Protein 7NM8 (pdb70)

B-factor: mean 42.5, std 10.53, range [26.79, 92.82]

Structure (mmCIF, N/CA/C/O backbone):
data_7NM8
#
_entry.id   7NM8
#
_cell.length_a   92.223
_cell.length_b   92.223
_cell.length_c   113.751
_cell.angle_alpha   90.000
_cell.angle_beta   90.000
_cell.angle_gamma   120.000
#
_symmetry.space_group_name_H-M   'P 62 2 2'
#
loop_
_entity.id
_entity.type
_entity.pdbx_description
1 polymer 'Antimycin pathway standalone ketoreductase, AntM'
2 non-polymer 'NADPH DIHYDRO-NICOTINAMIDE-ADENINE-DINUCLEOTIDE PHOSPHATE'
3 non-polymer GLYCEROL
4 water water
#
loop_
_atom_site.group_PDB
_atom_site.id
_atom_site.type_symbol
_atom_site.label_atom_id
_atom_site.label_alt_id
_atom_site.label_comp_id
_atom_site.label_asym_id
_atom_site.label_entity_id
_atom_site.label_seq_id
_atom_site.pdbx_PDB_ins_code
_atom_site.Cartn_x
_atom_site.Cartn_y
_atom_site.Cartn_z
_atom_site.occupancy
_atom_site.B_iso_or_equiv
_atom_site.auth_seq_id
_atom_site.auth_comp_id
_atom_site.auth_asym_id
_atom_site.auth_atom_id
_atom_site.pdbx_PDB_model_num
ATOM 1 N N . THR A 1 32 ? -11.701 3.524 0.683 1.000 92.820 32 THR AAA N 1
ATOM 2 C CA . THR A 1 32 ? -12.530 3.079 -0.473 1.000 87.220 32 THR AAA CA 1
ATOM 3 C C . THR A 1 32 ? -12.118 3.867 -1.720 1.000 84.270 32 THR AAA C 1
ATOM 4 O 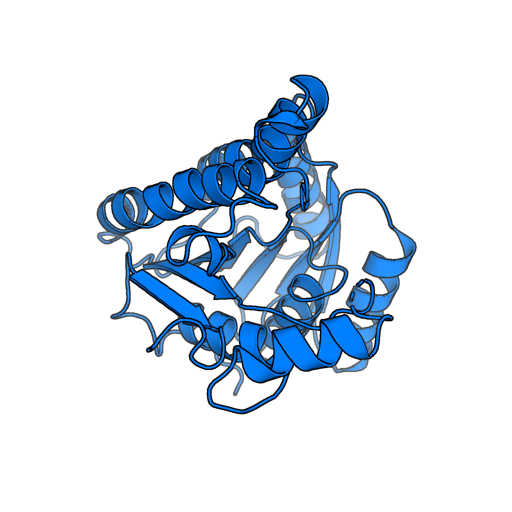O . THR A 1 32 ? -11.626 3.235 -2.666 1.000 87.410 32 THR AAA O 1
ATOM 9 N N . GLN A 1 33 ? -12.304 5.194 -1.679 1.000 83.060 33 GLN AAA N 1
ATOM 10 C CA . GLN A 1 33 ? -12.156 6.183 -2.796 1.000 69.960 33 GLN AAA CA 1
ATOM 11 C C . GLN A 1 33 ? -13.222 5.941 -3.879 1.000 59.740 33 GLN AAA C 1
ATOM 12 O O . GLN A 1 33 ? -12.954 6.196 -5.073 1.000 54.540 33 GLN AAA O 1
ATOM 26 N N . ARG A 1 34 ? -14.440 5.550 -3.494 1.000 54.000 34 ARG AAA N 1
ATOM 27 C CA . ARG A 1 34 ? -15.484 5.263 -4.505 1.000 54.200 34 ARG AAA CA 1
ATOM 28 C C . ARG A 1 34 ? -16.114 6.571 -4.971 1.000 47.840 34 ARG AAA C 1
ATOM 29 O O . ARG A 1 34 ? -16.847 6.482 -5.961 1.000 51.990 34 ARG AAA O 1
ATOM 50 N N . HIS A 1 35 ? -15.759 7.738 -4.396 1.000 41.960 35 HIS AAA N 1
ATOM 51 C CA . HIS A 1 35 ? -16.205 9.063 -4.918 1.000 42.210 35 HIS AAA CA 1
ATOM 52 C C . HIS A 1 35 ? -15.018 9.880 -5.461 1.000 43.820 35 HIS AAA C 1
ATOM 53 O O . HIS A 1 35 ? -15.173 11.122 -5.596 1.000 39.880 35 HIS AAA O 1
ATOM 68 N N . GLN A 1 36 ? -13.917 9.201 -5.803 1.000 44.940 36 GLN AAA N 1
ATOM 69 C CA . GLN A 1 36 ? -12.650 9.805 -6.315 1.000 50.690 36 GLN AAA CA 1
ATOM 70 C C . GLN A 1 36 ? -12.984 10.657 -7.530 1.000 53.720 36 GLN AAA C 1
ATOM 71 O O . GLN A 1 36 ? -13.520 10.106 -8.496 1.000 54.420 36 GLN AAA O 1
ATOM 77 N N . GLY A 1 37 ? -12.741 11.955 -7.427 1.000 49.970 37 GLY AAA N 1
ATOM 78 C CA . GLY A 1 37 ? -12.768 12.889 -8.561 1.000 50.620 37 GLY AAA CA 1
ATOM 79 C C . GLY A 1 37 ? -14.162 13.408 -8.808 1.000 50.270 37 GLY AAA C 1
ATOM 80 O O . GLY A 1 37 ? -14.372 13.990 -9.861 1.000 54.050 37 GLY AAA O 1
ATOM 84 N N . ARG A 1 38 ? -15.089 13.206 -7.868 1.000 44.410 38 ARG AAA N 1
ATOM 85 C CA . ARG A 1 38 ? -16.500 13.614 -8.052 1.000 45.770 38 ARG AAA CA 1
ATOM 86 C C . ARG A 1 38 ? -16.737 14.880 -7.242 1.000 39.660 38 ARG AAA C 1
ATOM 87 O O . ARG A 1 38 ? -16.080 15.081 -6.190 1.000 46.960 38 ARG AAA O 1
ATOM 108 N N . THR A 1 39 ? -17.643 15.725 -7.713 1.000 37.590 39 THR AAA N 1
ATOM 109 C CA . THR A 1 39 ? -18.067 16.940 -6.990 1.000 41.240 39 THR AAA CA 1
ATOM 110 C C . THR A 1 39 ? -19.444 16.662 -6.372 1.000 39.760 39 THR AAA C 1
ATOM 111 O O . THR A 1 39 ? -20.369 16.275 -7.119 1.000 38.490 39 THR AAA O 1
ATOM 122 N N . ALA A 1 40 ? -19.570 16.880 -5.065 1.000 40.240 40 ALA AAA N 1
ATOM 123 C CA . ALA A 1 40 ? -20.847 16.731 -4.329 1.000 41.420 40 ALA AAA CA 1
ATOM 124 C C . ALA A 1 40 ? -21.280 18.091 -3.791 1.000 38.990 40 ALA AAA C 1
ATOM 125 O O . ALA A 1 40 ? -20.407 18.887 -3.365 1.000 43.000 40 ALA AAA O 1
ATOM 132 N N . LEU A 1 41 ? -22.578 18.340 -3.781 1.000 35.660 41 LEU AAA N 1
ATOM 133 C CA . LEU A 1 41 ? -23.217 19.383 -2.968 1.000 35.150 41 LEU AAA CA 1
ATOM 134 C C . LEU A 1 41 ? -24.063 18.694 -1.894 1.000 40.650 41 LEU AAA C 1
ATOM 135 O O . LEU A 1 41 ? -24.952 17.916 -2.277 1.000 35.440 41 LEU AAA O 1
ATOM 151 N N . VAL A 1 42 ? -23.838 19.042 -0.623 1.000 36.120 42 VAL AAA N 1
ATOM 152 C CA . VAL A 1 42 ? -24.699 18.606 0.525 1.000 38.030 42 VAL AAA CA 1
ATOM 153 C C . VAL A 1 42 ? -25.389 19.824 1.134 1.000 34.630 42 VAL AAA C 1
ATOM 154 O O . VAL A 1 42 ? -24.682 20.660 1.721 1.000 41.170 42 VAL AAA O 1
ATOM 167 N N . T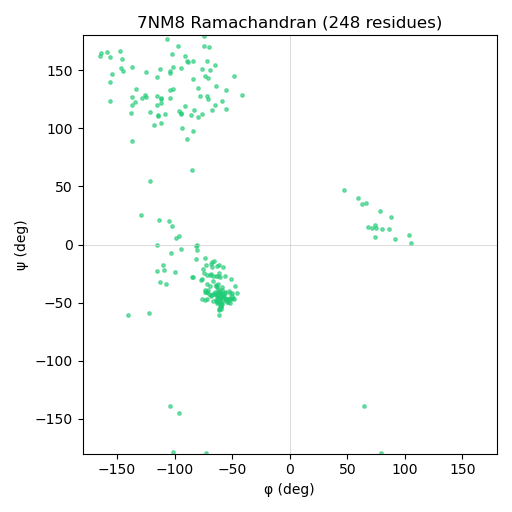HR A 1 43 ? -26.703 19.955 0.978 1.000 34.520 43 THR AAA N 1
ATOM 168 C CA . THR A 1 43 ? -27.455 21.074 1.601 1.000 34.320 43 THR AAA CA 1
ATOM 169 C C . THR A 1 43 ? -27.488 20.792 3.109 1.000 41.210 43 THR AAA C 1
ATOM 170 O O . THR A 1 43 ? -27.543 19.596 3.495 1.000 37.980 43 THR AAA O 1
ATOM 181 N N . GLY A 1 44 ? -27.387 21.830 3.936 1.000 40.660 44 GLY AAA N 1
ATOM 182 C CA . GLY A 1 44 ? -27.207 21.695 5.391 1.000 37.580 44 GLY AAA CA 1
ATOM 183 C C . GLY A 1 44 ? -26.119 20.698 5.710 1.000 37.010 44 GLY AAA C 1
ATOM 184 O O . GLY A 1 44 ? -26.360 19.798 6.531 1.000 38.930 44 GLY AAA O 1
ATOM 188 N N . GLY A 1 45 ? -24.976 20.797 5.050 1.000 37.360 45 GLY AAA N 1
ATOM 189 C CA . GLY A 1 45 ? -23.832 19.911 5.249 1.000 36.130 45 GLY AAA CA 1
ATOM 190 C C . GLY A 1 45 ? -22.976 20.270 6.470 1.000 37.990 45 GLY AAA C 1
ATOM 191 O O . GLY A 1 45 ? -21.991 19.554 6.722 1.000 41.960 45 GLY AAA O 1
ATOM 195 N N . SER A 1 46 ? -23.315 21.319 7.217 1.000 40.790 46 SER AAA N 1
ATOM 196 C CA . SER A 1 46 ? -22.427 21.899 8.267 1.000 44.370 46 SER AAA CA 1
ATOM 197 C C . SER A 1 46 ? -22.535 21.156 9.607 1.000 48.370 46 SER AAA C 1
ATOM 198 O O . SER A 1 46 ? -21.582 21.256 10.420 1.000 47.570 46 SER AAA O 1
ATOM 206 N N . ARG A 1 47 ? -23.685 20.549 9.901 1.000 40.400 47 ARG AAA N 1
ATOM 207 C CA . ARG A 1 47 ? -23.883 19.850 11.202 1.000 43.250 47 ARG AAA CA 1
ATOM 208 C C . ARG A 1 47 ? -24.809 18.656 11.016 1.000 47.900 47 ARG AAA C 1
ATOM 209 O O . ARG A 1 47 ? -25.441 18.542 9.952 1.000 42.390 47 ARG AAA O 1
ATOM 230 N N . GLY A 1 48 ? -24.841 17.805 12.037 1.000 45.590 48 GLY AAA N 1
ATOM 231 C CA . GLY A 1 48 ? -25.814 16.724 12.129 1.000 45.790 48 GLY AAA CA 1
ATOM 232 C C . GLY A 1 48 ? -25.590 15.737 11.012 1.000 38.300 48 GLY AAA C 1
ATOM 233 O O . GLY A 1 48 ? -24.417 15.380 10.713 1.000 38.770 48 GLY AAA O 1
ATOM 237 N N . ILE A 1 49 ? -26.676 15.269 10.421 1.000 38.580 49 ILE AAA N 1
ATOM 238 C CA . ILE A 1 49 ? -26.569 14.224 9.352 1.000 37.520 49 ILE AAA CA 1
ATOM 239 C C . ILE A 1 49 ? -25.762 14.792 8.163 1.000 33.680 49 ILE AAA C 1
ATOM 240 O O . ILE A 1 49 ? -24.922 14.056 7.623 1.000 33.950 49 ILE AAA O 1
ATOM 256 N N . GLY A 1 50 ? -26.004 16.062 7.803 1.000 37.390 50 GLY AAA N 1
ATOM 257 C CA . GLY A 1 50 ? -25.327 16.746 6.677 1.000 37.390 50 GLY AAA CA 1
ATOM 258 C C . GLY A 1 50 ? -23.822 16.734 6.865 1.000 35.610 50 GLY AAA C 1
ATOM 259 O O . GLY A 1 50 ? -23.069 16.338 5.937 1.000 37.780 50 GLY AAA O 1
ATOM 263 N N . ARG A 1 51 ? -23.372 17.035 8.084 1.000 38.910 51 ARG AAA N 1
ATOM 264 C CA . ARG A 1 51 ? -21.923 17.004 8.393 1.000 37.930 51 ARG AAA CA 1
ATOM 265 C C . ARG A 1 51 ? -21.374 15.585 8.210 1.000 37.360 51 ARG AAA C 1
ATOM 266 O O . ARG A 1 51 ? -20.277 15.436 7.627 1.000 39.820 51 ARG AAA O 1
ATOM 287 N N . ALA A 1 52 ? -22.059 14.546 8.710 1.000 40.100 52 ALA AAA N 1
ATOM 288 C CA . ALA A 1 52 ? -21.594 13.143 8.574 1.000 38.440 52 ALA AAA CA 1
ATOM 289 C C . ALA A 1 52 ? -21.510 12.793 7.076 1.000 34.260 52 ALA AAA C 1
ATOM 290 O O . ALA A 1 52 ? -20.554 12.082 6.639 1.000 36.010 52 ALA AAA O 1
ATOM 297 N N . ILE A 1 53 ? -22.532 13.179 6.302 1.000 37.270 53 ILE AAA N 1
ATOM 298 C CA . ILE A 1 53 ? -22.558 12.912 4.829 1.000 37.980 53 ILE AAA CA 1
ATOM 299 C C . ILE A 1 53 ? -21.341 13.620 4.206 1.000 37.030 53 ILE AAA C 1
ATOM 300 O O . ILE A 1 53 ? -20.547 12.950 3.490 1.000 37.190 53 ILE AAA O 1
ATOM 316 N N . SER A 1 54 ? -21.206 14.919 4.487 1.000 40.780 54 SER AAA N 1
ATOM 317 C CA . SER A 1 54 ? -20.119 15.762 3.920 1.000 40.750 54 SER AAA CA 1
ATOM 318 C C . SER A 1 54 ? -18.797 15.055 4.183 1.000 38.790 54 SER AAA C 1
ATOM 319 O O . SER A 1 54 ? -18.046 14.825 3.233 1.000 42.280 54 SER AAA O 1
ATOM 327 N N . ARG A 1 55 ? -18.561 14.639 5.435 1.000 44.080 55 ARG AAA N 1
ATOM 328 C CA . ARG A 1 55 ? -17.251 14.066 5.867 1.000 44.720 55 ARG AAA CA 1
ATOM 329 C C . ARG A 1 55 ? -17.014 12.705 5.216 1.000 44.160 55 ARG AAA C 1
ATOM 330 O O . ARG A 1 55 ? -15.897 12.429 4.781 1.000 42.080 55 ARG AAA O 1
ATOM 351 N N . ARG A 1 56 ? -18.026 11.848 5.171 1.000 40.300 56 ARG AAA N 1
ATOM 352 C CA . ARG A 1 56 ? -17.936 10.536 4.500 1.000 42.190 56 ARG AAA CA 1
ATOM 353 C C . ARG A 1 56 ? -17.635 10.743 2.998 1.000 37.450 56 ARG AAA C 1
ATOM 354 O O . ARG A 1 56 ? -16.731 10.067 2.467 1.000 38.940 56 ARG AAA O 1
ATOM 375 N N . LEU A 1 57 ? -18.388 11.589 2.294 1.000 40.810 57 LEU AAA N 1
ATOM 376 C CA . LEU A 1 57 ? -18.153 11.757 0.827 1.000 39.020 57 LEU AAA CA 1
ATOM 377 C C . LEU A 1 57 ? -16.708 12.244 0.573 1.000 41.710 57 LEU AAA C 1
ATOM 378 O O . LEU A 1 57 ? -16.051 11.685 -0.322 1.000 40.900 57 LEU AAA O 1
ATOM 394 N N . ALA A 1 58 ? -16.219 13.204 1.369 1.000 41.070 58 ALA AAA N 1
ATOM 395 C CA . ALA A 1 58 ? -14.860 13.797 1.259 1.000 43.160 58 ALA AAA CA 1
ATOM 396 C C . ALA A 1 58 ? -13.784 12.752 1.553 1.000 47.840 58 ALA AAA C 1
ATOM 397 O O . ALA A 1 58 ? -12.777 12.692 0.806 1.000 48.590 58 ALA AAA O 1
ATOM 404 N N . ALA A 1 59 ? -14.009 11.908 2.566 1.000 46.260 59 ALA AAA N 1
ATOM 405 C CA . ALA A 1 59 ? -13.075 10.838 2.986 1.000 43.940 59 ALA AAA CA 1
ATOM 406 C C . ALA A 1 59 ? -12.930 9.825 1.847 1.000 49.130 59 ALA AAA C 1
ATOM 407 O O . ALA A 1 59 ? -11.873 9.165 1.733 1.000 44.970 59 ALA AAA O 1
ATOM 414 N N . GLU A 1 60 ? -13.961 9.722 1.009 1.000 46.950 60 GLU AAA N 1
ATOM 415 C CA . GLU A 1 60 ? -14.011 8.801 -0.145 1.000 47.760 60 GLU AAA CA 1
ATOM 416 C C . GLU A 1 60 ? -13.587 9.522 -1.434 1.000 48.660 60 GLU AAA C 1
ATOM 417 O O . GLU A 1 60 ? -13.723 8.909 -2.506 1.000 44.750 60 GLU AAA O 1
ATOM 429 N N . GLY A 1 61 ? -13.100 10.763 -1.347 1.000 49.070 61 GLY AAA N 1
ATOM 430 C CA . GLY A 1 61 ? -12.384 11.409 -2.462 1.000 47.790 61 GLY AAA CA 1
ATOM 431 C C . GLY A 1 61 ? -13.223 12.451 -3.156 1.000 48.220 61 GLY AAA C 1
ATOM 432 O O . GLY A 1 61 ? -12.710 13.054 -4.101 1.000 48.500 61 GLY AAA O 1
ATOM 436 N N . ALA A 1 62 ? -14.453 12.694 -2.698 1.000 44.610 62 ALA AAA N 1
ATOM 437 C CA . ALA A 1 62 ? -15.322 13.732 -3.290 1.000 43.610 62 ALA AAA CA 1
ATOM 438 C C . ALA A 1 62 ? -14.815 15.116 -2.885 1.000 45.400 62 ALA AAA C 1
ATOM 439 O O . ALA A 1 62 ? -14.345 15.258 -1.742 1.000 44.220 62 ALA AAA O 1
ATOM 446 N N . LEU A 1 63 ? -14.949 16.083 -3.796 1.000 43.840 63 LEU AAA N 1
ATOM 447 C CA . LEU A 1 63 ? -14.873 17.533 -3.514 1.000 45.540 63 LEU AAA CA 1
ATOM 448 C C . LEU A 1 63 ? -16.250 17.955 -3.029 1.000 39.640 63 LEU AAA C 1
ATOM 449 O O . LEU A 1 63 ? -17.193 17.830 -3.819 1.000 40.770 63 LEU AAA O 1
ATOM 465 N N . VAL A 1 64 ? -16.390 18.405 -1.782 1.000 41.630 64 VAL AAA N 1
ATOM 466 C CA . VAL A 1 64 ? -17.729 18.601 -1.167 1.000 38.460 64 VAL AAA CA 1
ATOM 467 C C . VAL A 1 64 ? -18.008 20.075 -0.950 1.000 40.010 64 VAL AAA C 1
ATOM 468 O O . VAL A 1 64 ? -17.267 20.725 -0.177 1.000 42.730 64 VAL AAA O 1
ATOM 481 N N . ALA A 1 65 ? -19.091 20.547 -1.546 1.000 39.590 65 ALA AAA N 1
ATOM 482 C CA . ALA A 1 65 ? -19.735 21.835 -1.236 1.000 41.590 65 ALA AAA CA 1
ATOM 483 C C . ALA A 1 65 ? -20.595 21.654 0.022 1.000 45.260 65 ALA AAA C 1
ATOM 484 O O . ALA A 1 65 ? -21.673 20.994 -0.063 1.000 37.430 65 ALA AAA O 1
ATOM 491 N N . VAL A 1 66 ? -20.153 22.265 1.125 1.000 40.480 66 VAL AAA N 1
ATOM 492 C CA . VAL A 1 66 ? -20.820 22.216 2.450 1.000 39.230 66 VAL AAA CA 1
ATOM 493 C C . VAL A 1 66 ? -21.719 23.423 2.524 1.000 41.860 66 VAL AAA C 1
ATOM 494 O O . VAL A 1 66 ? -21.227 24.498 2.853 1.000 43.880 66 VAL AAA O 1
ATOM 507 N N . HIS A 1 67 ? -23.005 23.231 2.281 1.000 38.250 67 HIS AAA N 1
ATOM 508 C CA . HIS A 1 67 ? -23.968 24.338 2.206 1.000 40.510 67 HIS AAA CA 1
ATOM 509 C C . HIS A 1 67 ? -24.614 24.507 3.584 1.000 45.510 67 HIS AAA C 1
ATOM 510 O O . HIS A 1 67 ? -24.748 23.494 4.342 1.000 42.610 67 HIS AAA O 1
ATOM 525 N N . TYR A 1 68 ? -25.041 25.724 3.880 1.000 40.390 68 TYR AAA N 1
ATOM 526 C CA . TYR A 1 68 ? -25.654 26.099 5.176 1.000 45.150 68 TYR AAA CA 1
ATOM 527 C C . TYR A 1 68 ? -26.358 27.455 4.995 1.000 43.420 68 TYR AAA C 1
ATOM 528 O O . TYR A 1 68 ? -26.085 28.158 4.004 1.000 44.740 68 TYR AAA O 1
ATOM 546 N N . GLY A 1 69 ? -27.271 27.813 5.902 1.000 39.220 69 GLY AAA N 1
ATOM 547 C CA . GLY A 1 69 ? -28.066 29.048 5.795 1.000 44.250 69 GLY AAA CA 1
ATOM 548 C C . GLY A 1 69 ? -27.701 30.139 6.810 1.000 47.090 69 GLY AAA C 1
ATOM 549 O O . GLY A 1 69 ? -28.095 31.312 6.547 1.000 47.470 69 GLY AAA O 1
ATOM 553 N N . HIS A 1 70 ? -27.079 29.795 7.944 1.000 45.430 70 HIS AAA N 1
ATOM 554 C CA . HIS A 1 70 ? -27.041 30.665 9.159 1.000 48.080 70 HIS AAA CA 1
ATOM 555 C C . HIS A 1 70 ? -25.678 30.616 9.844 1.000 54.710 70 HIS AAA C 1
ATOM 556 O O . HIS A 1 70 ? -25.045 31.673 9.936 1.000 65.860 70 HIS AAA O 1
ATOM 571 N N . ASP A 1 71 ? -25.225 29.453 10.306 1.000 53.840 71 ASP AAA N 1
ATOM 572 C CA . ASP A 1 71 ? -24.047 29.350 11.205 1.000 51.600 71 ASP AAA CA 1
ATOM 573 C C . ASP A 1 71 ? -22.748 29.216 10.406 1.000 50.300 71 ASP AAA C 1
ATOM 574 O O . ASP A 1 71 ? -22.270 28.073 10.213 1.000 45.230 71 ASP AAA O 1
ATOM 583 N N . HIS A 1 72 ? -22.118 30.358 10.088 1.000 50.950 72 HIS AAA N 1
ATOM 584 C CA . HIS A 1 72 ? -20.827 30.444 9.349 1.000 51.640 72 HIS AAA CA 1
ATOM 585 C C . HIS A 1 72 ? -19.750 29.645 10.080 1.000 47.940 72 HIS AAA C 1
ATOM 586 O O . HIS A 1 72 ? -18.957 28.940 9.420 1.000 53.270 72 HIS AAA O 1
ATOM 601 N N . ALA A 1 73 ? -19.706 29.745 11.409 1.000 52.360 73 ALA AAA N 1
ATOM 602 C CA . ALA A 1 73 ? -18.680 29.091 12.256 1.000 53.560 73 ALA AAA CA 1
ATOM 603 C C . ALA A 1 73 ? -18.732 27.566 12.064 1.000 50.410 73 ALA AAA C 1
ATOM 604 O O . ALA A 1 73 ? -17.688 26.964 11.793 1.000 49.190 73 ALA AAA O 1
ATOM 611 N N . ALA A 1 74 ? -19.910 26.966 12.247 1.000 53.370 74 ALA AAA N 1
ATOM 612 C CA . ALA A 1 74 ? -20.155 25.504 12.093 1.000 52.270 74 ALA AAA CA 1
ATOM 613 C C . ALA A 1 74 ? -19.641 25.032 10.728 1.000 48.640 74 ALA AAA C 1
ATOM 614 O O . ALA A 1 74 ? -18.935 23.993 10.650 1.000 49.220 74 ALA AAA O 1
ATOM 621 N N . ALA A 1 75 ? -19.977 25.788 9.681 1.000 51.580 75 ALA AAA N 1
ATOM 622 C CA . ALA A 1 75 ? -19.606 25.463 8.281 1.000 50.700 75 ALA AAA CA 1
ATOM 623 C C . ALA A 1 75 ? -18.078 25.461 8.160 1.000 49.240 75 ALA AAA C 1
ATOM 624 O O . ALA A 1 75 ? -17.527 24.473 7.630 1.000 49.320 75 ALA AAA O 1
ATOM 631 N N . GLU A 1 76 ? -17.401 26.459 8.756 1.000 50.480 76 GLU AAA N 1
ATOM 632 C CA . GLU A 1 76 ? -15.913 26.559 8.769 1.000 48.620 76 GLU AAA CA 1
ATOM 633 C C . GLU A 1 76 ? -15.317 25.355 9.508 1.000 48.920 76 GLU AAA C 1
ATOM 634 O O . GLU A 1 76 ? -14.361 24.743 8.948 1.000 46.960 76 GLU AAA O 1
ATOM 640 N N . ARG A 1 77 ? -15.817 24.998 10.707 1.000 52.170 77 ARG AAA N 1
ATOM 641 C CA . ARG A 1 77 ? -15.292 23.815 11.471 1.000 53.120 77 ARG AAA CA 1
ATOM 642 C C . ARG A 1 77 ? -15.421 22.540 10.622 1.000 48.130 77 ARG AAA C 1
ATOM 643 O O . ARG A 1 77 ? -14.458 21.715 10.557 1.000 50.190 77 ARG AAA O 1
ATOM 664 N N . THR A 1 78 ? -16.570 22.365 9.974 1.000 48.750 78 THR AAA N 1
ATOM 665 C CA . THR A 1 78 ? -16.837 21.143 9.169 1.000 50.340 78 THR AAA CA 1
ATOM 666 C C . THR A 1 78 ? -15.824 21.093 8.021 1.000 42.540 78 THR AAA C 1
ATOM 667 O O . THR A 1 78 ? -15.170 20.038 7.816 1.000 44.160 78 THR AAA O 1
ATOM 678 N N . VAL A 1 79 ? -15.644 22.192 7.296 1.000 49.310 79 VAL AAA N 1
ATOM 679 C CA . VAL A 1 79 ? -14.639 22.228 6.184 1.000 51.010 79 VAL AAA CA 1
ATOM 680 C C . VAL A 1 79 ? -13.231 21.955 6.759 1.000 50.970 79 VAL AAA C 1
ATOM 681 O O . VAL A 1 79 ? -12.483 21.086 6.190 1.000 45.620 79 VAL AAA O 1
ATOM 694 N N . LYS A 1 80 ? -12.876 22.602 7.880 1.000 55.980 80 LYS AAA N 1
ATOM 695 C CA . LYS A 1 80 ? -11.562 22.383 8.557 1.000 55.810 80 LYS AAA CA 1
ATOM 696 C C . LYS A 1 80 ? -11.404 20.891 8.893 1.000 50.740 80 LYS AAA C 1
ATOM 697 O O . LYS A 1 80 ? -10.329 20.305 8.606 1.000 54.550 80 LYS AAA O 1
ATOM 703 N N . GLU A 1 81 ? -12.425 20.269 9.490 1.000 53.970 81 GLU AAA N 1
ATOM 704 C CA . GLU A 1 81 ? -12.365 18.820 9.837 1.000 56.500 81 GLU AAA CA 1
ATOM 705 C C . GLU A 1 81 ? -12.015 17.996 8.597 1.000 51.980 81 GLU AAA C 1
ATOM 706 O O . GLU A 1 81 ? -11.223 17.087 8.690 1.000 49.440 81 GLU AAA O 1
ATOM 718 N N . ILE A 1 82 ? -12.676 18.267 7.479 1.000 52.630 82 ILE AAA N 1
ATOM 719 C CA . ILE A 1 82 ? -12.442 17.531 6.204 1.000 49.870 82 ILE AAA CA 1
ATOM 720 C C . ILE A 1 82 ? -11.000 17.783 5.731 1.000 49.190 82 ILE AAA C 1
ATOM 721 O O . ILE A 1 82 ? -10.275 16.805 5.379 1.000 48.850 82 ILE AAA O 1
ATOM 737 N N . GLU A 1 83 ? -10.583 19.048 5.714 1.000 49.770 83 GLU AAA N 1
ATOM 738 C CA . GLU A 1 83 ? -9.230 19.445 5.209 1.000 57.320 83 GLU AAA CA 1
ATOM 739 C C . GLU A 1 83 ? -8.148 18.812 6.092 1.000 52.660 83 GLU AAA C 1
ATOM 740 O O . GLU A 1 83 ? -7.226 18.195 5.531 1.000 56.170 83 GLU AAA O 1
ATOM 752 N N . THR A 1 84 ? -8.312 18.866 7.418 1.000 55.320 84 THR AAA N 1
ATOM 753 C CA . THR A 1 84 ? -7.452 18.154 8.404 1.000 56.640 84 THR AAA CA 1
ATOM 754 C C . THR A 1 84 ? -7.304 16.674 8.044 1.000 60.220 84 THR AAA C 1
ATOM 755 O O . THR A 1 84 ? -6.177 16.188 8.141 1.000 64.920 84 THR AAA O 1
ATOM 766 N N . ASP A 1 85 ? -8.386 15.975 7.662 1.000 60.780 85 ASP AAA N 1
ATOM 767 C CA . ASP A 1 85 ? -8.356 14.501 7.421 1.000 59.120 85 ASP AAA CA 1
ATOM 768 C C . ASP A 1 85 ? -7.806 14.181 6.020 1.000 58.630 85 ASP AAA C 1
ATOM 769 O O . ASP A 1 85 ? -7.743 12.998 5.691 1.000 60.530 85 ASP AAA O 1
ATOM 778 N N . GLY A 1 86 ? -7.460 15.175 5.202 1.000 58.030 86 GLY AAA N 1
ATOM 779 C CA . GLY A 1 86 ? -6.841 14.948 3.880 1.000 58.380 86 GLY AAA CA 1
ATOM 780 C C . GLY A 1 86 ? -7.799 15.141 2.711 1.000 56.490 86 GLY AAA C 1
ATOM 781 O O . GLY A 1 86 ? -7.384 14.869 1.588 1.000 59.930 86 GLY AAA O 1
ATOM 785 N N . GLY A 1 87 ? -9.011 15.639 2.950 1.000 56.840 87 GLY AAA N 1
ATOM 786 C CA . GLY A 1 87 ? -10.052 15.799 1.919 1.000 59.110 87 GLY AAA CA 1
ATOM 787 C C . GLY A 1 87 ? -10.244 17.258 1.545 1.000 58.210 87 GLY AAA C 1
ATOM 788 O O . GLY A 1 87 ? -9.608 18.130 2.176 1.000 56.860 87 GLY AAA O 1
ATOM 792 N N . ARG A 1 88 ? -11.115 17.522 0.568 1.000 50.470 88 ARG AAA N 1
ATOM 793 C CA . ARG A 1 88 ? -11.312 18.862 -0.039 1.000 46.570 88 ARG AAA CA 1
ATOM 794 C C . ARG A 1 88 ? -12.796 19.193 0.059 1.000 52.490 88 ARG AAA C 1
ATOM 795 O O . ARG A 1 88 ? -13.640 18.349 -0.331 1.000 49.560 88 ARG AAA O 1
ATOM 801 N N . ALA A 1 89 ? -13.081 20.370 0.598 1.000 43.230 89 ALA AAA N 1
ATOM 802 C CA . ALA A 1 89 ? -14.430 20.904 0.830 1.000 47.670 89 ALA AAA CA 1
ATOM 803 C C . ALA A 1 89 ? -14.333 22.418 0.876 1.000 43.470 89 ALA AAA C 1
ATOM 804 O O . ALA A 1 89 ? -13.242 22.964 1.117 1.000 51.480 89 ALA AAA O 1
ATOM 811 N N . PHE A 1 90 ? -15.452 23.076 0.701 1.000 44.350 90 PHE AAA N 1
ATOM 812 C CA . PHE A 1 90 ? -15.553 24.550 0.735 1.000 47.710 90 PHE AAA CA 1
ATOM 813 C C . PHE A 1 90 ? -16.975 24.883 1.133 1.000 45.620 90 PHE AAA C 1
ATOM 814 O O . PHE A 1 90 ? -17.906 24.142 0.801 1.000 49.120 90 PHE AAA O 1
ATOM 831 N N . PRO A 1 91 ? -17.172 25.985 1.874 1.000 47.440 91 PRO AAA N 1
ATOM 832 C CA . PRO A 1 91 ? -18.508 26.414 2.284 1.000 49.880 91 PRO AAA CA 1
ATOM 833 C C . PRO A 1 91 ? -19.324 27.078 1.166 1.000 49.220 91 PRO AAA C 1
ATOM 834 O O . PRO A 1 91 ? -18.773 27.649 0.268 1.000 48.770 91 PRO AAA O 1
ATOM 845 N N . VAL A 1 92 ? -20.642 26.953 1.246 1.000 47.030 92 VAL AAA N 1
ATOM 846 C CA . VAL A 1 92 ? -21.592 27.626 0.328 1.000 44.360 92 VAL AAA CA 1
ATOM 847 C C . VAL A 1 92 ? -22.723 28.145 1.187 1.000 46.770 92 VAL AAA C 1
ATOM 848 O O . VAL A 1 92 ? -23.482 27.317 1.770 1.000 42.950 92 VAL AAA O 1
ATOM 861 N N . HIS A 1 93 ? -22.838 29.468 1.274 1.000 42.960 93 HIS AAA N 1
ATOM 862 C CA . HIS A 1 93 ? -23.863 30.137 2.096 1.000 45.470 93 HIS AAA CA 1
ATOM 863 C C . HIS A 1 93 ? -25.100 30.381 1.244 1.000 44.370 93 HIS AAA C 1
ATOM 864 O O . HIS A 1 93 ? -25.000 31.080 0.225 1.000 45.180 93 HIS AAA O 1
ATOM 879 N N . ALA A 1 94 ? -26.242 29.809 1.614 1.000 42.570 94 ALA AAA N 1
ATOM 880 C CA . ALA A 1 94 ? -27.540 30.284 1.098 1.000 39.890 94 ALA AAA CA 1
ATOM 881 C C . ALA A 1 94 ? -28.643 29.912 2.072 1.000 48.490 94 ALA AAA C 1
ATOM 882 O O . ALA A 1 94 ? -28.774 28.701 2.396 1.000 48.020 94 ALA AAA O 1
ATOM 889 N N . GLU A 1 95 ? -29.381 30.930 2.517 1.000 46.790 95 GLU AAA N 1
ATOM 890 C CA . GLU A 1 95 ? -30.585 30.760 3.343 1.000 50.990 95 GLU AAA CA 1
ATOM 891 C C . GLU A 1 95 ? -31.680 30.194 2.433 1.000 45.380 95 GLU AAA C 1
ATOM 892 O O . GLU A 1 95 ? -31.890 30.759 1.344 1.000 39.730 95 GLU AAA O 1
ATOM 904 N N . LEU A 1 96 ? -32.301 29.082 2.869 1.000 41.440 96 LEU AAA N 1
ATOM 905 C CA . LEU A 1 96 ? -33.393 28.398 2.142 1.000 40.110 96 LEU AAA CA 1
ATOM 906 C C . LEU A 1 96 ? -34.694 28.773 2.801 1.000 41.430 96 LEU AAA C 1
ATOM 907 O O . LEU A 1 96 ? -34.663 29.062 4.006 1.000 44.720 96 LEU AAA O 1
ATOM 923 N N . GLY A 1 97 ? -35.772 28.741 2.019 1.000 42.900 97 GLY AAA N 1
ATOM 924 C CA . GLY A 1 97 ? -37.126 29.105 2.445 1.000 43.850 97 GLY AAA CA 1
ATOM 925 C C . GLY A 1 97 ? -37.376 30.588 2.274 1.000 49.670 97 GLY AAA C 1
ATOM 926 O O . GLY A 1 97 ? -38.271 31.089 2.947 1.000 45.620 97 GLY AAA O 1
ATOM 930 N N . VAL A 1 98 ? -36.641 31.253 1.374 1.000 49.400 98 VAL AAA N 1
ATOM 931 C CA . VAL A 1 98 ? -36.783 32.716 1.072 1.000 54.600 98 VAL AAA CA 1
ATOM 932 C C . VAL A 1 98 ? -36.724 32.926 -0.449 1.000 55.830 98 VAL AAA C 1
ATOM 933 O O . VAL A 1 98 ? -36.093 32.076 -1.147 1.000 56.030 98 VAL AAA O 1
ATOM 946 N N . GLU A 1 99 ? -37.360 33.986 -0.955 1.000 53.900 99 GLU AAA N 1
ATOM 947 C CA . GLU A 1 99 ? -37.319 34.427 -2.384 1.000 49.780 99 GLU AAA CA 1
ATOM 948 C C . GLU A 1 99 ? -35.899 34.310 -2.936 1.000 49.170 99 GLU AAA C 1
ATOM 949 O O . GLU A 1 99 ? -34.950 34.775 -2.265 1.000 48.620 99 GLU AAA O 1
ATOM 955 N N . GLY A 1 100 ? -35.746 33.652 -4.092 1.000 44.690 100 GLY AAA N 1
ATOM 956 C CA . GLY A 1 100 ? -34.456 33.475 -4.785 1.000 45.050 100 GLY AAA CA 1
ATOM 957 C C . GLY A 1 100 ? -33.479 32.516 -4.123 1.000 45.000 100 GLY AAA C 1
ATOM 958 O O . GLY A 1 100 ? -32.305 32.465 -4.567 1.000 48.990 100 GLY AAA O 1
ATOM 962 N N . ASP A 1 101 ? -33.916 31.693 -3.156 1.000 44.890 101 ASP AAA N 1
ATOM 963 C CA . ASP A 1 101 ? -33.001 30.806 -2.394 1.000 39.580 101 ASP AAA CA 1
ATOM 964 C C . ASP A 1 101 ? -32.248 29.851 -3.330 1.000 39.360 101 ASP AAA C 1
ATOM 965 O O . ASP A 1 101 ? -31.034 29.649 -3.131 1.000 40.680 101 ASP AAA O 1
ATOM 974 N N . ALA A 1 102 ? -32.967 29.136 -4.201 1.000 42.420 102 ALA AAA N 1
ATOM 975 C CA . ALA A 1 102 ? -32.366 28.119 -5.100 1.000 46.070 102 ALA AAA CA 1
ATOM 976 C C . ALA A 1 102 ? -31.338 28.801 -6.038 1.000 38.030 102 ALA AAA C 1
ATOM 977 O O . ALA A 1 102 ? -30.193 28.318 -6.133 1.000 41.680 102 ALA AAA O 1
ATOM 984 N N . ALA A 1 103 ? -31.724 29.915 -6.667 1.000 46.270 103 ALA AAA N 1
ATOM 985 C CA . ALA A 1 103 ? -30.833 30.740 -7.543 1.000 45.600 103 ALA AAA CA 1
ATOM 986 C C . ALA A 1 103 ? -29.604 31.213 -6.757 1.000 44.340 103 ALA AAA C 1
ATOM 987 O O . ALA A 1 103 ? -28.468 31.043 -7.253 1.000 43.440 103 ALA AAA O 1
ATOM 994 N N . THR A 1 104 ? -29.792 31.677 -5.510 1.000 45.500 104 THR AAA N 1
ATOM 995 C CA . THR A 1 104 ? -28.681 32.165 -4.661 1.000 45.080 104 THR AAA CA 1
ATOM 996 C C . THR A 1 104 ? -27.784 30.988 -4.347 1.000 45.770 104 THR AAA C 1
ATOM 997 O O . THR A 1 104 ? -26.571 31.161 -4.328 1.000 43.990 104 THR AAA O 1
ATOM 1008 N N . LEU A 1 105 ? -28.359 29.821 -4.026 1.000 44.320 105 LEU AAA N 1
ATOM 1009 C CA . LEU A 1 105 ? -27.490 28.671 -3.681 1.000 37.780 105 LEU AAA CA 1
ATOM 1010 C C . LEU A 1 105 ? -26.594 28.314 -4.869 1.000 35.050 105 LEU AAA C 1
ATOM 1011 O O . LEU A 1 105 ? -25.413 28.027 -4.646 1.000 43.350 105 LEU AAA O 1
ATOM 1027 N N . TRP A 1 106 ? -27.147 28.225 -6.079 1.000 40.380 106 TRP AAA N 1
ATOM 1028 C CA . TRP A 1 106 ? -26.370 27.765 -7.261 1.000 41.510 106 TRP AAA CA 1
ATOM 1029 C C . TRP A 1 106 ? -25.340 28.846 -7.704 1.000 40.610 106 TRP AAA C 1
ATOM 1030 O O . TRP A 1 106 ? -24.233 28.468 -8.107 1.000 42.950 106 TRP AAA O 1
ATOM 1051 N N . ALA A 1 107 ? -25.666 30.130 -7.552 1.000 49.160 107 ALA AAA N 1
ATOM 1052 C CA . ALA A 1 107 ? -24.745 31.277 -7.765 1.000 45.620 107 ALA AAA CA 1
ATOM 1053 C C . ALA A 1 107 ? -23.563 31.128 -6.806 1.000 44.040 107 ALA AAA C 1
ATOM 1054 O O . ALA A 1 107 ? -22.417 31.052 -7.278 1.000 45.210 107 ALA AAA O 1
ATOM 1061 N N . ALA A 1 108 ? -23.815 30.954 -5.509 1.000 45.350 108 ALA AAA N 1
ATOM 1062 C CA . ALA A 1 108 ? -22.731 30.758 -4.514 1.000 47.170 108 ALA AAA CA 1
ATOM 1063 C C . ALA A 1 108 ? -21.959 29.483 -4.845 1.000 47.690 108 ALA AAA C 1
ATOM 1064 O O . ALA A 1 108 ? -20.706 29.496 -4.823 1.000 49.720 108 ALA AAA O 1
ATOM 1071 N N . PHE A 1 109 ? -22.652 28.399 -5.195 1.000 50.720 109 PHE AAA N 1
ATOM 1072 C CA . PHE A 1 109 ? -21.963 27.132 -5.541 1.000 45.230 109 PHE AAA CA 1
ATOM 1073 C C . PHE A 1 109 ? -21.045 27.392 -6.724 1.000 41.460 109 PHE AAA C 1
ATOM 1074 O O . PHE A 1 109 ? -19.874 27.020 -6.663 1.000 44.960 109 PHE AAA O 1
ATOM 1091 N N . ASP A 1 110 ? -21.593 27.918 -7.827 1.000 46.600 110 ASP AAA N 1
ATOM 1092 C CA . ASP A 1 110 ? -20.819 28.178 -9.079 1.000 44.340 110 ASP AAA CA 1
ATOM 1093 C C . ASP A 1 110 ? -19.602 29.072 -8.765 1.000 44.140 110 ASP AAA C 1
ATOM 1094 O O . ASP A 1 110 ? -18.489 28.730 -9.193 1.000 47.720 110 ASP AAA O 1
ATOM 1103 N N . GLU A 1 111 ? -19.802 30.156 -8.016 1.000 51.520 111 GLU AAA N 1
ATOM 1104 C CA . GLU A 1 111 ? -18.713 31.078 -7.577 1.000 54.430 111 GLU AAA CA 1
ATOM 1105 C C . GLU A 1 111 ? -17.705 30.311 -6.709 1.000 55.570 111 GLU AAA C 1
ATOM 1106 O O . GLU A 1 111 ? -16.500 30.281 -7.058 1.000 53.820 111 GLU AAA O 1
ATOM 1118 N N . ALA A 1 112 ? -18.166 29.767 -5.575 1.000 55.020 112 ALA AAA N 1
ATOM 1119 C CA . ALA A 1 112 ? -17.324 29.039 -4.598 1.000 54.240 112 ALA AAA CA 1
ATOM 1120 C C . ALA A 1 112 ? -16.609 27.932 -5.349 1.000 50.410 112 ALA AAA C 1
ATOM 1121 O O . ALA A 1 112 ? -15.387 27.887 -5.284 1.000 50.830 112 ALA AAA O 1
ATOM 1128 N N . LEU A 1 113 ? -17.354 27.142 -6.135 1.000 56.620 113 LEU AAA N 1
ATOM 1129 C CA . LEU A 1 113 ? -16.769 26.016 -6.921 1.000 54.400 113 LEU AAA CA 1
ATOM 1130 C C . LEU A 1 113 ? -15.702 26.569 -7.872 1.000 48.070 113 LEU AAA C 1
ATOM 1131 O O . LEU A 1 113 ? -14.586 26.015 -7.895 1.000 56.120 113 LEU AAA O 1
ATOM 1147 N N . SER A 1 114 ? -16.023 27.616 -8.625 1.000 55.510 114 SER AAA N 1
ATOM 1148 C CA . SER A 1 114 ? -15.096 28.230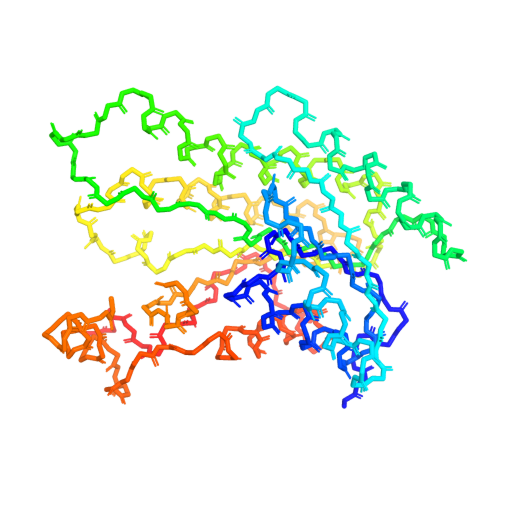 -9.616 1.000 56.960 114 SER AAA CA 1
ATOM 1149 C C . SER A 1 114 ? -13.795 28.645 -8.920 1.000 63.480 114 SER AAA C 1
ATOM 1150 O O . SER A 1 114 ? -12.711 28.446 -9.498 1.000 69.380 114 SER AAA O 1
ATOM 1158 N N . GLY A 1 115 ? -13.924 29.206 -7.710 1.000 72.090 115 GLY AAA N 1
ATOM 1159 C CA . GLY A 1 115 ? -12.801 29.692 -6.887 1.000 71.260 115 GLY AAA CA 1
ATOM 1160 C C . GLY A 1 115 ? -11.912 28.563 -6.403 1.000 73.590 115 GLY AAA C 1
ATOM 1161 O O . GLY A 1 115 ? -10.789 28.853 -5.963 1.000 77.560 115 GLY AAA O 1
ATOM 1165 N N . THR A 1 116 ? -12.377 27.315 -6.485 1.000 75.810 116 THR AAA N 1
ATOM 1166 C CA . THR A 1 116 ? -11.569 26.103 -6.172 1.000 72.530 116 THR AAA CA 1
ATOM 1167 C C . THR A 1 116 ? -10.693 25.723 -7.378 1.000 64.890 116 THR AAA C 1
ATOM 1168 O O . THR A 1 116 ? -9.801 24.865 -7.188 1.000 62.090 116 THR AAA O 1
ATOM 1179 N N . GLY A 1 117 ? -10.939 26.308 -8.561 1.000 59.950 117 GLY AAA N 1
ATOM 1180 C CA . GLY A 1 117 ? -10.224 25.980 -9.812 1.000 63.940 117 GLY AAA CA 1
ATOM 1181 C C . GLY A 1 117 ? -10.675 24.639 -10.375 1.000 66.500 117 GLY AAA C 1
ATOM 1182 O O . GLY A 1 117 ? -9.959 24.080 -11.218 1.000 64.490 117 GLY AAA O 1
ATOM 1186 N N . SER A 1 118 ? -11.824 24.128 -9.923 1.000 57.600 118 SER AAA N 1
ATOM 1187 C CA . SER A 1 118 ? -12.523 22.976 -10.539 1.000 61.090 118 SER AAA CA 1
ATOM 1188 C C . SER A 1 118 ? -13.451 23.527 -11.619 1.000 60.640 118 SER AAA C 1
ATOM 1189 O O . SER A 1 118 ? -13.797 24.726 -11.507 1.000 59.920 118 SER AAA O 1
ATOM 1197 N N . GLY A 1 119 ? -13.819 22.692 -12.605 1.000 57.320 119 GLY AAA N 1
ATOM 1198 C CA . GLY A 1 119 ? -14.808 23.023 -13.652 1.000 51.310 119 GLY AAA CA 1
ATOM 1199 C C . GLY A 1 119 ? -16.197 23.094 -13.046 1.000 51.820 119 GLY AAA C 1
ATOM 1200 O O . GLY A 1 119 ? -16.403 22.671 -11.905 1.000 58.070 119 GLY AAA O 1
ATOM 1204 N N . PRO A 1 120 ? -17.196 23.589 -13.801 1.000 49.320 120 PRO AAA N 1
ATOM 1205 C CA . PRO A 1 120 ? -18.544 23.785 -13.266 1.000 44.290 120 PRO AAA CA 1
ATOM 1206 C C . PRO A 1 120 ? -19.252 22.425 -13.081 1.000 45.200 120 PRO AAA C 1
ATOM 1207 O O . PRO A 1 120 ? -18.660 21.432 -13.382 1.000 46.420 120 PRO AAA O 1
ATOM 1218 N N . GLY A 1 121 ? -20.498 22.419 -12.617 1.000 43.470 121 GLY AAA N 1
ATOM 1219 C CA . GLY A 1 121 ? -21.308 21.196 -12.589 1.000 49.370 121 GLY AAA CA 1
ATOM 1220 C C . GLY A 1 121 ? -20.964 20.293 -11.411 1.000 49.430 121 GLY AAA C 1
ATOM 1221 O O . GLY A 1 121 ? -20.064 20.668 -10.566 1.000 43.320 121 GLY AAA O 1
ATOM 1225 N N . LEU A 1 122 ? -21.656 19.147 -11.324 1.000 41.210 122 LEU AAA N 1
ATOM 1226 C CA . LEU A 1 122 ? -21.523 18.232 -10.150 1.000 38.200 122 LEU AAA CA 1
ATOM 1227 C C . LEU A 1 122 ? -21.978 16.821 -10.514 1.000 40.120 122 LEU AAA C 1
ATOM 1228 O O . LEU A 1 122 ? -22.643 16.661 -11.569 1.000 37.850 122 LEU AAA O 1
ATOM 1244 N N . ASP A 1 123 ? -21.621 15.876 -9.636 1.000 36.820 123 ASP AAA N 1
ATOM 1245 C CA . ASP A 1 123 ? -21.913 14.425 -9.755 1.000 34.900 123 ASP AAA CA 1
ATOM 1246 C C . ASP A 1 123 ? -22.985 13.985 -8.754 1.000 35.540 123 ASP AAA C 1
ATOM 1247 O O . ASP A 1 123 ? -23.729 13.052 -9.100 1.000 35.230 123 ASP AAA O 1
ATOM 1256 N N . ILE A 1 124 ? -23.019 14.598 -7.562 1.000 33.830 124 ILE AAA N 1
ATOM 1257 C CA . ILE A 1 124 ? -23.815 14.114 -6.397 1.000 34.490 124 ILE AAA CA 1
ATOM 1258 C C . ILE A 1 124 ? -24.495 15.319 -5.747 1.000 34.640 124 ILE AAA C 1
ATOM 1259 O O . ILE A 1 124 ? -23.776 16.238 -5.313 1.000 37.190 124 ILE AAA O 1
ATOM 1275 N N . LEU A 1 125 ? -25.831 15.311 -5.696 1.000 32.220 125 LEU AAA N 1
ATOM 1276 C CA . LEU A 1 125 ? -26.650 16.324 -5.009 1.000 34.810 125 LEU AAA CA 1
ATOM 1277 C C . LEU A 1 125 ? -27.379 15.632 -3.863 1.000 35.250 125 LEU AAA C 1
ATOM 1278 O O . LEU A 1 125 ? -28.082 14.635 -4.128 1.000 34.310 125 LEU AAA O 1
ATOM 1294 N N . VAL A 1 126 ? -27.130 16.100 -2.642 1.000 34.440 126 VAL AAA N 1
ATOM 1295 C CA . VAL A 1 126 ? -27.870 15.641 -1.434 1.000 33.920 126 VAL AAA CA 1
ATOM 1296 C C . VAL A 1 126 ? -28.682 16.806 -0.889 1.000 38.400 126 VAL AAA C 1
ATOM 1297 O O . VAL A 1 126 ? -28.078 17.797 -0.365 1.000 36.590 126 VAL AAA O 1
ATOM 1310 N N . ASN A 1 127 ? -29.995 16.700 -1.006 1.000 32.060 127 ASN AAA N 1
ATOM 1311 C CA . ASN A 1 127 ? -30.919 17.620 -0.316 1.000 34.040 127 ASN AAA CA 1
ATOM 1312 C C . ASN A 1 127 ? -31.120 17.110 1.103 1.000 36.430 127 ASN AAA C 1
ATOM 1313 O O . ASN A 1 127 ? -31.973 16.210 1.316 1.000 34.050 127 ASN AAA O 1
ATOM 1324 N N . ASN A 1 128 ? -30.382 17.679 2.027 1.000 33.260 128 ASN AAA N 1
ATOM 1325 C CA . ASN A 1 128 ? -30.375 17.230 3.439 1.000 37.140 128 ASN AAA CA 1
ATOM 1326 C C . ASN A 1 128 ? -30.989 18.304 4.328 1.000 40.680 128 ASN AAA C 1
ATOM 1327 O O . ASN A 1 128 ? -31.689 17.956 5.315 1.000 37.120 128 ASN AAA O 1
ATOM 1338 N N . ALA A 1 129 ? -30.812 19.572 3.964 1.000 40.420 129 ALA AAA N 1
ATOM 1339 C CA . ALA A 1 129 ? -31.241 20.684 4.828 1.000 43.240 129 ALA AAA CA 1
ATOM 1340 C C . ALA A 1 129 ? -32.723 20.490 5.137 1.000 39.170 129 ALA AAA C 1
ATOM 1341 O O . ALA A 1 129 ? -33.504 20.225 4.215 1.000 35.180 129 ALA AAA O 1
ATOM 1348 N N . GLY A 1 130 ? -33.100 20.623 6.396 1.000 38.630 130 GLY AAA N 1
ATOM 1349 C CA . GLY A 1 130 ? -34.514 20.667 6.751 1.000 35.030 130 GLY AAA CA 1
ATOM 1350 C C . GLY A 1 130 ? -34.716 21.197 8.155 1.000 35.220 130 GLY AAA C 1
ATOM 1351 O O . GLY A 1 130 ? -33.753 21.221 8.928 1.000 36.710 130 GLY AAA O 1
ATOM 1355 N N . ILE A 1 131 ? -35.953 21.568 8.448 1.000 37.990 131 ILE AAA N 1
ATOM 1356 C CA . ILE A 1 131 ? -36.357 22.065 9.791 1.000 4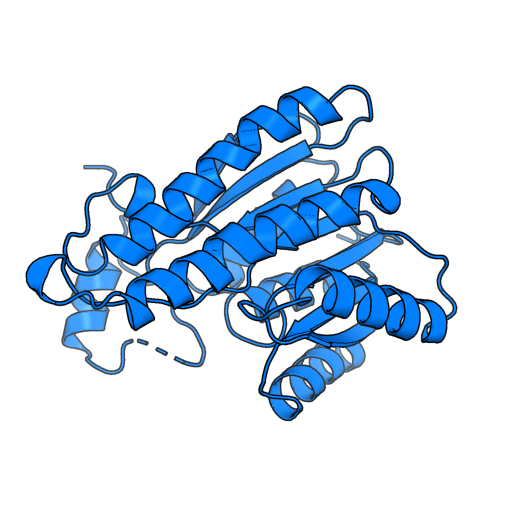1.170 131 ILE AAA CA 1
ATOM 1357 C C . ILE A 1 131 ? -37.513 21.207 10.288 1.000 40.520 131 ILE AAA C 1
ATOM 1358 O O . ILE A 1 131 ? -38.299 20.685 9.448 1.000 35.930 131 ILE AAA O 1
ATOM 1374 N N . THR A 1 132 ? -37.600 21.033 11.606 1.000 43.810 132 THR AAA N 1
ATOM 1375 C CA . THR A 1 132 ? -38.734 20.295 12.225 1.000 47.690 132 THR AAA CA 1
ATOM 1376 C C . THR A 1 132 ? -39.865 21.284 12.533 1.000 47.010 132 THR AAA C 1
ATOM 1377 O O . THR A 1 132 ? -39.612 22.484 12.562 1.000 53.870 132 THR AAA O 1
ATOM 1388 N N . LEU A 1 133 ? -41.084 20.777 12.664 1.000 39.420 133 LEU AAA N 1
ATOM 1389 C CA . LEU A 1 133 ? -42.268 21.482 13.196 1.000 38.870 133 LEU AAA CA 1
ATOM 1390 C C . LEU A 1 133 ? -42.991 20.520 14.129 1.000 37.280 133 LEU AAA C 1
ATOM 1391 O O . LEU A 1 133 ? -43.909 19.807 13.724 1.000 39.870 133 LEU AAA O 1
ATOM 1407 N N . PRO A 1 134 ? -42.628 20.518 15.425 1.000 42.580 134 PRO AAA N 1
ATOM 1408 C CA . PRO A 1 134 ? -43.250 19.636 16.408 1.000 43.440 134 PRO AAA CA 1
ATOM 1409 C C . PRO A 1 134 ? -44.541 20.204 17.002 1.000 45.770 134 PRO AAA C 1
ATOM 1410 O O . PRO A 1 134 ? -44.617 20.458 18.194 1.000 44.680 134 PRO AAA O 1
ATOM 1421 N N . ARG A 1 135 ? -45.539 20.374 16.150 1.000 38.490 135 ARG AAA N 1
ATOM 1422 C CA . ARG A 1 135 ? -46.886 20.791 16.538 1.000 38.500 135 ARG AAA CA 1
ATOM 1423 C C . ARG A 1 135 ? -47.858 19.884 15.823 1.000 40.280 135 ARG AAA C 1
ATOM 1424 O O . ARG A 1 135 ? -47.734 19.671 14.612 1.000 40.830 135 ARG AAA O 1
ATOM 1445 N N . PRO A 1 136 ? -48.866 19.362 16.545 1.000 38.890 136 PRO AAA N 1
ATOM 1446 C CA . PRO A 1 136 ? -49.944 18.609 15.922 1.000 38.190 136 PRO AAA CA 1
ATOM 1447 C C . PRO A 1 136 ? -50.875 19.585 15.197 1.000 42.610 136 PRO AAA C 1
ATOM 1448 O O . PRO A 1 136 ? -50.717 20.796 15.381 1.000 38.720 136 PRO AAA O 1
ATOM 1459 N N . ILE A 1 137 ? -51.807 19.047 14.411 1.000 35.390 137 ILE AAA N 1
ATOM 1460 C CA . ILE A 1 137 ? -52.642 19.831 13.462 1.000 38.500 137 ILE AAA CA 1
ATOM 1461 C C . ILE A 1 137 ? -53.301 21.019 14.190 1.000 40.760 137 ILE AAA C 1
ATOM 1462 O O . ILE A 1 137 ? -53.311 22.094 13.608 1.000 38.710 137 ILE AAA O 1
ATOM 1478 N N . ALA A 1 138 ? -53.817 20.857 15.410 1.000 44.830 138 ALA AAA N 1
ATOM 1479 C CA . ALA A 1 138 ? -54.603 21.925 16.082 1.000 42.560 138 ALA AAA CA 1
ATOM 1480 C C . ALA A 1 138 ? -53.711 23.123 16.453 1.000 43.360 138 ALA AAA C 1
ATOM 1481 O O . ALA A 1 138 ? -54.267 24.201 16.704 1.000 46.380 138 ALA AAA O 1
ATOM 1488 N N . ALA A 1 139 ? -52.397 22.944 16.462 1.000 38.330 139 ALA AAA N 1
ATOM 1489 C CA . ALA A 1 139 ? -51.355 23.886 16.896 1.000 40.320 139 ALA AAA CA 1
ATOM 1490 C C . ALA A 1 139 ? -50.702 24.613 15.720 1.000 40.240 139 ALA AAA C 1
ATOM 1491 O O . ALA A 1 139 ? -50.205 25.698 15.936 1.000 49.120 139 ALA AAA O 1
ATOM 1498 N N . VAL A 1 140 ? -50.732 24.059 14.508 1.000 40.090 140 VAL AAA N 1
ATOM 1499 C CA . VAL A 1 140 ? -49.920 24.585 13.376 1.000 35.930 140 VAL AAA CA 1
ATOM 1500 C C . VAL A 1 140 ? -50.478 25.934 12.891 1.000 32.150 140 VAL AAA C 1
ATOM 1501 O O . VAL A 1 140 ? -51.648 25.998 12.453 1.000 35.890 140 VAL AAA O 1
ATOM 1514 N N . THR A 1 141 ? -49.639 26.952 12.860 1.000 36.750 141 THR AAA N 1
ATOM 1515 C CA . THR A 1 141 ? -50.038 28.252 12.257 1.000 40.510 141 THR AAA CA 1
ATOM 1516 C C . THR A 1 141 ? -49.667 28.254 10.765 1.000 39.660 141 THR AAA C 1
ATOM 1517 O O . THR A 1 141 ? -48.788 27.470 10.371 1.000 36.620 141 THR AAA O 1
ATOM 1528 N N . GLU A 1 142 ? -50.267 29.162 10.001 1.000 41.090 142 GLU AAA N 1
ATOM 1529 C CA . GLU A 1 142 ? -49.934 29.402 8.568 1.000 39.940 142 GLU AAA CA 1
ATOM 1530 C C . GLU A 1 142 ? -48.449 29.691 8.439 1.000 40.480 142 GLU AAA C 1
ATOM 1531 O O . GLU A 1 142 ? -47.785 29.074 7.580 1.000 40.710 142 GLU AAA O 1
ATOM 1543 N N . ALA A 1 143 ? -47.907 30.567 9.287 1.000 39.150 143 ALA AAA N 1
ATOM 1544 C CA . ALA A 1 143 ? -46.489 30.977 9.209 1.000 38.750 143 ALA AAA CA 1
ATOM 1545 C C . ALA A 1 143 ? -45.585 29.755 9.369 1.000 40.450 143 ALA AAA C 1
ATOM 1546 O O . ALA A 1 143 ? -44.519 29.676 8.688 1.000 39.640 143 ALA AAA O 1
ATOM 1553 N N . GLU A 1 144 ? -45.878 28.916 10.361 1.000 35.020 144 GLU AAA N 1
ATOM 1554 C CA . GLU A 1 144 ? -45.023 27.743 10.677 1.000 34.660 144 GLU AAA CA 1
ATOM 1555 C C . GLU A 1 144 ? -45.146 26.735 9.522 1.000 31.360 144 GLU AAA C 1
ATOM 1556 O O . GLU A 1 144 ? -44.099 26.242 9.075 1.000 33.700 144 GLU AAA O 1
ATOM 1568 N N . TYR A 1 145 ? -46.367 26.500 9.059 1.000 33.040 145 TYR AAA N 1
ATOM 1569 C CA . TYR A 1 145 ? -46.666 25.542 7.964 1.000 32.990 145 TYR AAA CA 1
ATOM 1570 C C . TYR A 1 145 ? -45.893 26.023 6.730 1.000 38.780 145 TYR AAA C 1
ATOM 1571 O O . TYR A 1 145 ? -45.108 25.268 6.153 1.000 33.540 145 TYR AAA O 1
ATOM 1589 N N . ASP A 1 146 ? -46.043 27.306 6.395 1.000 39.170 146 ASP AAA N 1
ATOM 1590 C CA . ASP A 1 146 ? -45.442 27.886 5.170 1.000 38.200 146 ASP AAA CA 1
ATOM 1591 C C . ASP A 1 146 ? -43.937 27.772 5.235 1.000 33.510 146 ASP AAA C 1
ATOM 1592 O O . ASP A 1 146 ? -43.323 27.511 4.204 1.000 38.560 146 ASP AAA O 1
ATOM 1601 N N . ARG A 1 147 ? -43.350 28.015 6.392 1.000 36.280 147 ARG AAA N 1
ATOM 1602 C CA . ARG A 1 147 ? -41.894 27.946 6.570 1.000 35.450 147 ARG AAA CA 1
ATOM 1603 C C . ARG A 1 147 ? -41.415 26.498 6.410 1.000 39.480 147 ARG AAA C 1
ATOM 1604 O O . ARG A 1 147 ? -40.360 26.299 5.754 1.000 34.410 147 ARG AAA O 1
ATOM 1625 N N . VAL A 1 148 ? -42.110 25.506 6.965 1.000 38.200 148 VAL AAA N 1
ATOM 1626 C CA . VAL A 1 148 ? -41.544 24.126 6.913 1.000 35.910 148 VAL AAA CA 1
ATOM 1627 C C . VAL A 1 148 ? -41.632 23.638 5.458 1.000 30.710 148 VAL AAA C 1
ATOM 1628 O O . VAL A 1 148 ? -40.688 23.025 5.016 1.000 33.870 148 VAL AAA O 1
ATOM 1641 N N . PHE A 1 149 ? -42.691 23.934 4.736 1.000 30.750 149 PHE AAA N 1
ATOM 1642 C CA . PHE A 1 149 ? -42.844 23.577 3.288 1.000 32.180 149 PHE AAA CA 1
ATOM 1643 C C . PHE A 1 149 ? -41.780 24.325 2.467 1.000 42.220 149 PHE AAA C 1
ATOM 1644 O O . PHE A 1 149 ? -41.098 23.713 1.601 1.000 33.010 149 PHE AAA O 1
ATOM 1661 N N . ALA A 1 150 ? -41.554 25.614 2.775 1.000 41.400 150 ALA AAA N 1
ATOM 1662 C CA . ALA A 1 150 ? -40.624 26.444 1.975 1.000 35.930 150 ALA AAA CA 1
ATOM 1663 C C . ALA A 1 150 ? -39.241 25.819 2.062 1.000 30.580 150 ALA AAA C 1
ATOM 1664 O O . ALA A 1 150 ? -38.588 25.768 1.030 1.000 35.580 150 ALA AAA O 1
ATOM 1671 N N . VAL A 1 151 ? -38.779 25.451 3.255 1.000 32.030 151 VAL AAA N 1
ATOM 1672 C CA . VAL A 1 151 ? -37.407 24.937 3.460 1.000 30.980 151 VAL AAA CA 1
ATOM 1673 C C . VAL A 1 151 ? -37.348 23.478 2.962 1.000 35.910 151 VAL AAA C 1
ATOM 1674 O O . VAL A 1 151 ? -36.338 23.092 2.340 1.000 33.280 151 VAL AAA O 1
ATOM 1687 N N . ASN A 1 152 ? -38.344 22.672 3.360 1.000 34.870 152 ASN AAA N 1
ATOM 1688 C CA . ASN A 1 152 ? -38.225 21.191 3.323 1.000 33.520 152 ASN AAA CA 1
ATOM 1689 C C . ASN A 1 152 ? -38.592 20.667 1.937 1.000 34.410 152 ASN AAA C 1
ATOM 1690 O O . ASN A 1 152 ? -38.147 19.560 1.615 1.000 35.280 152 ASN AAA O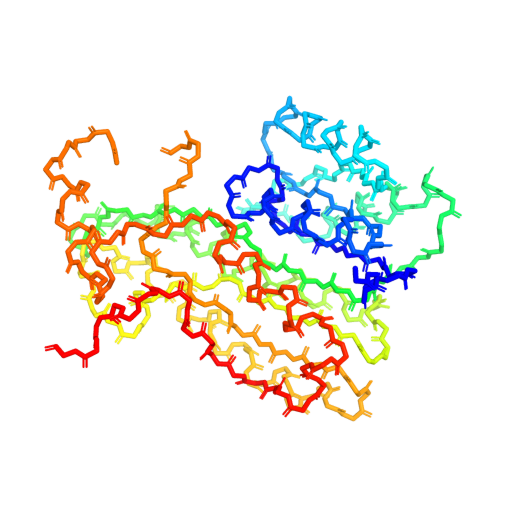 1
ATOM 1701 N N . THR A 1 153 ? -39.445 21.364 1.203 1.000 34.140 153 THR AAA N 1
ATOM 1702 C CA . THR A 1 153 ? -40.080 20.844 -0.028 1.000 34.190 153 THR AAA CA 1
ATOM 1703 C C . THR A 1 153 ? -39.740 21.768 -1.199 1.000 35.720 153 THR AAA C 1
ATOM 1704 O O . THR A 1 153 ? -39.101 21.328 -2.185 1.000 32.890 153 THR AAA O 1
ATOM 1715 N N . ARG A 1 154 ? -40.123 23.028 -1.053 1.000 32.200 154 ARG AAA N 1
ATOM 1716 C CA . ARG A 1 154 ? -39.971 24.031 -2.135 1.000 34.500 154 ARG AAA CA 1
ATOM 1717 C C . ARG A 1 154 ? -38.513 24.209 -2.499 1.000 34.810 154 ARG AAA C 1
ATOM 1718 O O . ARG A 1 154 ? -38.243 24.227 -3.718 1.000 38.690 154 ARG AAA O 1
ATOM 1739 N N . ALA A 1 155 ? -37.635 24.396 -1.521 1.000 34.780 155 ALA AAA N 1
ATOM 1740 C CA . ALA A 1 155 ? -36.206 24.628 -1.779 1.000 38.480 155 ALA AAA CA 1
ATOM 1741 C C . ALA A 1 155 ? -35.597 23.419 -2.500 1.000 42.230 155 ALA AAA C 1
ATOM 1742 O O . ALA A 1 155 ? -35.016 23.568 -3.578 1.000 33.220 155 ALA AAA O 1
ATOM 1749 N N . PRO A 1 156 ? -35.693 22.175 -1.958 1.000 36.960 156 PRO AAA N 1
ATOM 1750 C CA . PRO A 1 156 ? -35.194 21.009 -2.699 1.000 30.670 156 PRO AAA CA 1
ATOM 1751 C C . PRO A 1 156 ? -35.714 20.943 -4.141 1.000 31.720 156 PRO AAA C 1
ATOM 1752 O O . PRO A 1 156 ? -34.934 20.635 -5.037 1.000 36.540 156 PRO AAA O 1
ATOM 1763 N N . PHE A 1 157 ? -36.990 21.233 -4.374 1.000 31.140 157 PHE AAA N 1
ATOM 1764 C CA . PHE A 1 157 ? -37.628 21.115 -5.715 1.000 33.600 157 PHE AAA CA 1
ATOM 1765 C C . PHE A 1 157 ? -36.924 22.042 -6.733 1.000 40.560 157 PHE AAA C 1
ATOM 1766 O O . PHE A 1 157 ? -36.459 21.572 -7.803 1.000 36.570 157 PHE AAA O 1
ATOM 1783 N N . PHE A 1 158 ? -36.765 23.314 -6.373 1.000 33.960 158 PHE AAA N 1
ATOM 1784 C CA . PHE A 1 158 ? -36.095 24.331 -7.244 1.000 35.280 158 PHE AAA CA 1
ATOM 1785 C C . PHE A 1 158 ? -34.590 24.133 -7.226 1.000 35.330 158 PHE AAA C 1
ATOM 1786 O O . PHE A 1 158 ? -33.952 24.397 -8.292 1.000 38.400 158 PHE AAA O 1
ATOM 1803 N N . ILE A 1 159 ? -34.031 23.621 -6.132 1.000 35.510 159 ILE AAA N 1
ATOM 1804 C CA . ILE A 1 159 ? -32.586 23.309 -6.108 1.000 33.940 159 ILE AAA CA 1
ATOM 1805 C C . ILE A 1 159 ? -32.346 22.200 -7.143 1.000 40.200 159 ILE AAA C 1
ATOM 1806 O O . ILE A 1 159 ? -31.349 22.271 -7.901 1.000 36.760 159 ILE AAA O 1
ATOM 1822 N N . VAL A 1 160 ? -33.164 21.145 -7.121 1.000 32.940 160 VAL AAA N 1
ATOM 1823 C CA . VAL A 1 160 ? -32.976 20.014 -8.085 1.000 33.830 160 VAL AAA CA 1
ATOM 1824 C C . VAL A 1 160 ? -33.185 20.554 -9.510 1.000 32.020 160 VAL AAA C 1
ATOM 1825 O O . VAL A 1 160 ? -32.430 20.161 -10.404 1.000 37.400 160 VAL AAA O 1
ATOM 1838 N N . GLN A 1 161 ? -34.201 21.390 -9.721 1.000 34.970 161 GLN AAA N 1
ATOM 1839 C CA . GLN A 1 161 ? -34.539 21.954 -11.057 1.000 38.520 161 GLN AAA CA 1
ATOM 1840 C C . GLN A 1 161 ? -33.290 22.618 -11.642 1.000 39.230 161 GLN AAA C 1
ATOM 1841 O O . GLN A 1 161 ? -32.934 22.326 -12.783 1.000 35.530 161 GLN AAA O 1
ATOM 1855 N N . ARG A 1 162 ? -32.622 23.473 -10.875 1.000 37.870 162 ARG AAA N 1
ATOM 1856 C CA . ARG A 1 162 ? -31.410 24.167 -11.380 1.000 40.180 162 ARG AAA CA 1
ATOM 1857 C C . ARG A 1 162 ? -30.218 23.212 -11.428 1.000 39.620 162 ARG AAA C 1
ATOM 1858 O O . ARG A 1 162 ? -29.313 23.460 -12.260 1.000 36.660 162 ARG AAA O 1
ATOM 1879 N N . SER A 1 163 ? -30.185 22.142 -10.621 1.000 32.740 163 SER AAA N 1
ATOM 1880 C CA . SER A 1 163 ? -29.070 21.159 -10.675 1.000 33.360 163 SER AAA CA 1
ATOM 1881 C C . SER A 1 163 ? -29.028 20.489 -12.063 1.000 29.280 163 SER AAA C 1
ATOM 1882 O O . SER A 1 163 ? -27.923 19.983 -12.444 1.000 33.050 163 SER AAA O 1
ATOM 1890 N N . LEU A 1 164 ? -30.157 20.409 -12.757 1.000 31.260 164 LEU AAA N 1
ATOM 1891 C CA . LEU A 1 164 ? -30.240 19.651 -14.046 1.000 38.610 164 LEU AAA CA 1
ATOM 1892 C C . LEU A 1 164 ? -29.403 20.354 -15.135 1.000 38.440 164 LEU AAA C 1
ATOM 1893 O O . LEU A 1 164 ? -28.971 19.671 -16.074 1.000 35.020 164 LEU AAA O 1
ATOM 1909 N N . GLU A 1 165 ? -29.096 21.635 -14.949 1.000 37.310 165 GLU AAA N 1
ATOM 1910 C CA . GLU A 1 165 ? -28.186 22.391 -15.861 1.000 39.690 165 GLU AAA CA 1
ATOM 1911 C C . GLU A 1 165 ? -26.758 21.896 -15.645 1.000 40.190 165 GLU AAA C 1
ATOM 1912 O O . GLU A 1 165 ? -25.971 21.975 -16.588 1.000 38.000 165 GLU AAA O 1
ATOM 1924 N N . ARG A 1 166 ? -26.449 21.367 -14.458 1.000 34.850 166 ARG AAA N 1
ATOM 1925 C CA . ARG A 1 166 ? -25.061 21.096 -14.016 1.000 35.060 166 ARG AAA CA 1
ATOM 1926 C C . ARG A 1 166 ? -24.757 19.615 -13.812 1.000 32.820 166 ARG AAA C 1
ATOM 1927 O O . ARG A 1 166 ? -23.550 19.250 -13.831 1.000 32.070 166 ARG AAA O 1
ATOM 1948 N N . LEU A 1 167 ? -25.788 18.787 -13.584 1.000 32.670 167 LEU AAA N 1
ATOM 1949 C CA . LEU A 1 167 ? -25.608 17.384 -13.106 1.000 34.050 167 LEU AAA CA 1
ATOM 1950 C C . LEU A 1 167 ? -25.186 16.464 -14.260 1.000 31.700 167 LEU AAA C 1
ATOM 1951 O O . LEU A 1 167 ? -25.867 16.407 -15.328 1.000 33.020 167 LEU AAA O 1
ATOM 1967 N N . ARG A 1 168 ? -24.094 15.738 -14.033 1.000 31.840 168 ARG AAA N 1
ATOM 1968 C CA . ARG A 1 168 ? -23.427 14.922 -15.051 1.000 34.180 168 ARG AAA CA 1
ATOM 1969 C C . ARG A 1 168 ? -24.096 13.562 -15.164 1.000 35.010 168 ARG AAA C 1
ATOM 1970 O O . ARG A 1 168 ? -24.700 13.078 -14.201 1.000 33.690 168 ARG AAA O 1
ATOM 1991 N N . ASP A 1 169 ? -23.882 12.953 -16.312 1.000 35.050 169 ASP AAA N 1
ATOM 1992 C CA . ASP A 1 169 ? -24.206 11.540 -16.587 1.000 32.840 169 ASP AAA CA 1
ATOM 1993 C C . ASP A 1 169 ? -23.679 10.642 -15.449 1.000 34.710 169 ASP AAA C 1
ATOM 1994 O O . ASP A 1 169 ? -22.576 10.860 -14.940 1.000 33.090 169 ASP AAA O 1
ATOM 2003 N N . GLY A 1 170 ? -24.427 9.582 -15.132 1.000 35.140 170 GLY AAA N 1
ATOM 2004 C CA . GLY A 1 170 ? -24.038 8.656 -14.063 1.000 32.630 170 GLY AAA CA 1
ATOM 2005 C C . GLY A 1 170 ? -24.128 9.356 -12.715 1.000 32.760 170 GLY AAA C 1
ATOM 2006 O O . GLY A 1 170 ? -23.584 8.826 -11.744 1.000 34.670 170 GLY AAA O 1
ATOM 2010 N N . GLY A 1 171 ? -24.795 10.514 -12.639 1.000 30.050 171 GLY AAA N 1
ATOM 2011 C CA . GLY A 1 171 ? -24.888 11.311 -11.408 1.000 31.440 171 GLY AAA CA 1
ATOM 2012 C C . GLY A 1 171 ? -25.843 10.698 -10.363 1.000 33.260 171 GLY AAA C 1
ATOM 2013 O O . GLY A 1 171 ? -26.451 9.664 -10.601 1.000 31.110 171 GLY AAA O 1
ATOM 2017 N N . ARG A 1 172 ? -25.968 11.354 -9.224 1.000 31.130 172 ARG AAA N 1
ATOM 2018 C CA . ARG A 1 172 ? -26.767 10.882 -8.071 1.000 33.820 172 ARG AAA CA 1
ATOM 2019 C C . ARG A 1 172 ? -27.546 12.062 -7.513 1.000 35.000 172 ARG AAA C 1
ATOM 2020 O O . ARG A 1 172 ? -26.929 13.156 -7.239 1.000 34.590 172 ARG AAA O 1
ATOM 2041 N N . ILE A 1 173 ? -28.852 11.889 -7.375 1.000 30.960 173 ILE AAA N 1
ATOM 2042 C CA . ILE A 1 173 ? -29.697 12.792 -6.559 1.000 33.840 173 ILE AAA CA 1
ATOM 2043 C C . ILE A 1 173 ? -30.243 11.971 -5.393 1.000 34.950 173 ILE AAA C 1
ATOM 2044 O O . ILE A 1 173 ? -30.802 10.875 -5.642 1.000 33.270 173 ILE AAA O 1
ATOM 2060 N N . ILE A 1 174 ? -30.054 12.498 -4.195 1.000 30.520 174 ILE AAA N 1
ATOM 2061 C CA . ILE A 1 174 ? -30.453 11.842 -2.914 1.000 30.320 174 ILE AAA CA 1
ATOM 2062 C C . ILE A 1 174 ? -31.147 12.874 -2.058 1.000 34.710 174 ILE AAA C 1
ATOM 2063 O O . ILE A 1 174 ? -30.596 13.981 -1.797 1.000 34.780 174 ILE AAA O 1
ATOM 2079 N N . SER A 1 175 ? -32.371 12.550 -1.700 1.000 30.570 175 SER AAA N 1
ATOM 2080 C CA . SER A 1 175 ? -33.203 13.340 -0.791 1.000 30.470 175 SER AAA CA 1
ATOM 2081 C C . SER A 1 175 ? -33.182 12.679 0.575 1.000 32.290 175 SER AAA C 1
ATOM 2082 O O . SER A 1 175 ? -33.453 11.446 0.648 1.000 32.000 175 SER AAA O 1
ATOM 2090 N N . ILE A 1 176 ? -32.981 13.480 1.620 1.000 31.320 176 ILE AAA N 1
ATOM 2091 C CA . ILE A 1 176 ? -33.084 13.011 3.030 1.000 32.910 176 ILE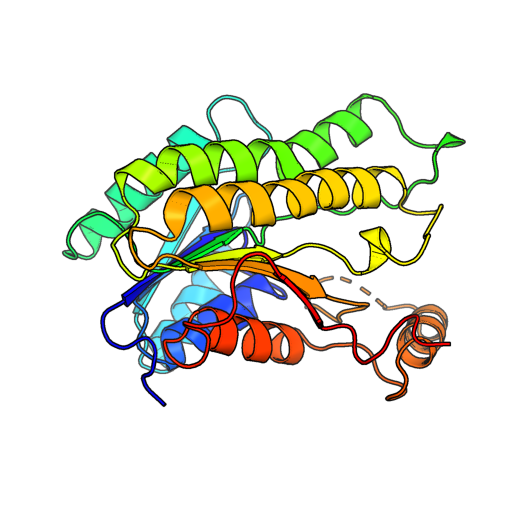 AAA CA 1
ATOM 2092 C C . ILE A 1 176 ? -34.506 13.331 3.465 1.000 33.430 176 ILE AAA C 1
ATOM 2093 O O . ILE A 1 176 ? -34.899 14.536 3.615 1.000 33.720 176 ILE AAA O 1
ATOM 2109 N N . SER A 1 177 ? -35.272 12.277 3.706 1.000 32.870 177 SER AAA N 1
ATOM 2110 C CA . SER A 1 177 ? -36.697 12.387 4.056 1.000 33.450 177 SER AAA CA 1
ATOM 2111 C C . SER A 1 177 ? -36.831 12.127 5.556 1.000 34.560 177 SER AAA C 1
ATOM 2112 O O . SER A 1 177 ? -36.002 12.645 6.331 1.000 32.690 177 SER AAA O 1
ATOM 2120 N N . SER A 1 178 ? -37.856 11.382 5.950 1.000 31.550 178 SER AAA N 1
ATOM 2121 C CA . SER A 1 178 ? -38.127 11.014 7.360 1.000 32.820 178 SER AAA CA 1
ATOM 2122 C C . SER A 1 178 ? -38.959 9.736 7.348 1.000 30.520 178 SER AAA C 1
ATOM 2123 O O . SER A 1 178 ? -39.890 9.643 6.520 1.000 31.610 178 SER AAA O 1
ATOM 2131 N N . ALA A 1 179 ? -38.639 8.839 8.267 1.000 32.890 179 ALA AAA N 1
ATOM 2132 C CA . ALA A 1 179 ? -39.459 7.649 8.581 1.000 33.610 179 ALA AAA CA 1
ATOM 2133 C C . ALA A 1 179 ? -40.917 8.047 8.832 1.000 33.790 179 ALA AAA C 1
ATOM 2134 O O . ALA A 1 179 ? -41.829 7.211 8.610 1.000 31.710 179 ALA AAA O 1
ATOM 2141 N N . ALA A 1 180 ? -41.154 9.260 9.330 1.000 31.440 180 ALA AAA N 1
ATOM 2142 C CA . ALA A 1 180 ? -42.500 9.772 9.672 1.000 33.280 180 ALA AAA CA 1
ATOM 2143 C C . ALA A 1 180 ? -43.448 9.850 8.456 1.000 30.560 180 ALA AAA C 1
ATOM 2144 O O . ALA A 1 180 ? -44.664 9.936 8.652 1.000 30.640 180 ALA AAA O 1
ATOM 2151 N N . THR A 1 181 ? -42.974 9.821 7.214 1.000 29.650 181 THR AAA N 1
ATOM 2152 C CA . THR A 1 181 ? -43.896 9.770 6.062 1.000 30.550 181 THR AAA CA 1
ATOM 2153 C C . THR A 1 181 ? -44.581 8.406 6.029 1.000 32.780 181 THR AAA C 1
ATOM 2154 O O . THR A 1 181 ? -45.668 8.331 5.487 1.000 31.030 181 THR AAA O 1
ATOM 2165 N N . GLN A 1 182 ? -43.967 7.361 6.578 1.000 31.280 182 GLN AAA N 1
ATOM 2166 C CA . GLN A 1 182 ? -44.562 5.996 6.440 1.000 33.580 182 GLN AAA CA 1
ATOM 2167 C C . GLN A 1 182 ? -45.125 5.455 7.763 1.000 37.890 182 GLN AAA C 1
ATOM 2168 O O . GLN A 1 182 ? -45.791 4.450 7.681 1.000 35.390 182 GLN AAA O 1
ATOM 2182 N N . THR A 1 183 ? -44.735 6.013 8.910 1.000 35.430 183 THR AAA N 1
ATOM 2183 C CA . THR A 1 183 ? -45.219 5.650 10.272 1.000 37.390 183 THR AAA CA 1
ATOM 2184 C C . THR A 1 183 ? -45.822 6.925 10.862 1.000 40.460 183 THR AAA C 1
ATOM 2185 O O . THR A 1 183 ? -45.033 7.881 11.051 1.000 49.300 183 THR AAA O 1
ATOM 2196 N N . ALA A 1 184 ? -47.140 6.944 11.096 1.000 38.020 184 ALA AAA N 1
ATOM 2197 C CA . ALA A 1 184 ? -47.942 8.109 11.541 1.000 40.280 184 ALA AAA CA 1
ATOM 2198 C C . ALA A 1 184 ? -47.435 8.687 12.888 1.000 44.140 184 ALA AAA C 1
ATOM 2199 O O . ALA A 1 184 ? -47.410 7.972 13.902 1.000 42.570 184 ALA AAA O 1
ATOM 2206 N N . TYR A 1 185 ? -47.093 9.975 12.885 1.000 39.180 185 TYR AAA N 1
ATOM 2207 C CA A TYR A 1 185 ? -46.608 10.765 14.045 0.500 40.310 185 TYR AAA CA 1
ATOM 2208 C CA B TYR A 1 185 ? -46.634 10.752 14.068 0.500 39.320 185 TYR AAA CA 1
ATOM 2209 C C . TYR A 1 185 ? -47.429 12.053 14.054 1.000 39.460 185 TYR AAA C 1
ATOM 2210 O O . TYR A 1 185 ? -46.996 13.062 13.489 1.000 35.830 185 TYR AAA O 1
ATOM 2244 N N . PRO A 1 186 ? -48.666 12.028 14.603 1.000 37.230 186 PRO AAA N 1
ATOM 2245 C CA . PRO A 1 186 ? -49.528 13.215 14.648 1.000 38.130 186 PRO AAA CA 1
ATOM 2246 C C . PRO A 1 186 ? -48.810 14.477 15.160 1.000 35.040 186 PRO AAA C 1
ATOM 2247 O O . PRO A 1 186 ? -49.180 15.528 14.701 1.000 37.460 186 PRO AAA O 1
ATOM 2258 N N . ALA A 1 187 ? -47.897 14.330 16.126 1.000 32.660 187 ALA AAA N 1
ATOM 2259 C CA . ALA A 1 187 ? -47.236 15.468 16.813 1.000 36.250 187 ALA AAA CA 1
ATOM 2260 C C . ALA A 1 187 ? -46.414 16.285 15.792 1.000 37.870 187 ALA AAA C 1
ATOM 2261 O O . ALA A 1 187 ? -46.000 17.413 16.141 1.000 37.310 187 ALA AAA O 1
ATOM 2268 N N . ILE A 1 188 ? -46.074 15.737 14.606 1.000 34.180 188 ILE AAA N 1
ATOM 2269 C CA . ILE A 1 188 ? -45.181 16.442 13.629 1.000 32.100 188 ILE AAA CA 1
ATOM 2270 C C . ILE A 1 188 ? -45.825 16.454 12.243 1.000 33.200 188 ILE AAA C 1
ATOM 2271 O O . ILE A 1 188 ? -45.082 16.524 11.229 1.000 35.240 188 ILE AAA O 1
ATOM 2287 N N . VAL A 1 189 ? -47.148 16.372 12.196 1.000 33.280 189 VAL AAA N 1
ATOM 2288 C CA . VAL A 1 189 ? -47.926 16.092 10.962 1.000 34.030 189 VAL AAA CA 1
ATOM 2289 C C . VAL A 1 189 ? -47.476 17.004 9.800 1.000 39.020 189 VAL AAA C 1
ATOM 2290 O O . VAL A 1 189 ? -47.304 16.491 8.666 1.000 34.760 189 VAL AAA O 1
ATOM 2303 N N . ALA A 1 190 ? -47.310 18.314 10.009 1.000 32.180 190 ALA AAA N 1
ATOM 2304 C CA . ALA A 1 190 ? -47.007 19.233 8.874 1.000 35.680 190 ALA AAA CA 1
ATOM 2305 C C . ALA A 1 190 ? -45.598 18.966 8.336 1.000 32.220 190 ALA AAA C 1
ATOM 2306 O O . ALA A 1 190 ? -45.425 19.016 7.071 1.000 31.400 190 ALA AAA O 1
ATOM 2313 N N . TYR A 1 191 ? -44.659 18.631 9.224 1.000 31.620 191 TYR AAA N 1
ATOM 2314 C CA . TYR A 1 191 ? -43.298 18.176 8.878 1.000 35.090 191 TYR AAA CA 1
ATOM 2315 C C . TYR A 1 191 ? -43.379 16.876 8.046 1.000 37.710 191 TYR AAA C 1
ATOM 2316 O O . TYR A 1 191 ? -42.697 16.738 6.998 1.000 31.150 191 TYR AAA O 1
ATOM 2334 N N . SER A 1 192 ? -44.211 15.923 8.473 1.000 34.200 192 SER AAA N 1
ATOM 2335 C CA . SER A 1 192 ? -44.322 14.630 7.754 1.000 31.560 192 SER AAA CA 1
ATOM 2336 C C . SER A 1 192 ? -44.799 14.950 6.331 1.000 31.380 192 SER AAA C 1
ATOM 2337 O O . SER A 1 192 ? -44.282 14.386 5.409 1.000 30.770 192 SER AAA O 1
ATOM 2345 N N . MET A 1 193 ? -45.810 15.804 6.182 1.000 31.440 193 MET AAA N 1
ATOM 2346 C CA . MET A 1 193 ? -46.407 16.148 4.874 1.000 32.620 193 MET AAA CA 1
ATOM 2347 C C . MET A 1 193 ? -45.353 16.755 3.953 1.000 31.040 193 MET AAA C 1
ATOM 2348 O O . MET A 1 193 ? -45.337 16.431 2.745 1.000 31.220 193 MET AAA O 1
ATOM 2362 N N . SER A 1 194 ? -44.509 17.627 4.496 1.000 34.290 194 SER AAA N 1
ATOM 2363 C CA . SER A 1 194 ? -43.426 18.307 3.729 1.000 33.030 194 SER AAA CA 1
ATOM 2364 C C . SER A 1 194 ? -42.456 17.243 3.208 1.000 34.390 194 SER AAA C 1
ATOM 2365 O O . SER A 1 194 ? -42.084 17.293 2.007 1.000 32.190 194 SER AAA O 1
ATOM 2373 N N . LYS A 1 195 ? -42.186 16.209 4.012 1.000 32.070 195 LYS AAA N 1
ATOM 2374 C CA . LYS A 1 195 ? -41.268 15.109 3.592 1.000 32.250 195 LYS AAA CA 1
ATOM 2375 C C . LYS A 1 195 ? -41.991 14.163 2.609 1.000 29.260 195 LYS AAA C 1
ATOM 2376 O O . LYS A 1 195 ? -41.311 13.607 1.719 1.000 31.280 195 LYS AAA O 1
ATOM 2395 N N . GLY A 1 196 ? -43.299 14.006 2.736 1.000 30.890 196 GLY AAA N 1
ATOM 2396 C CA . GLY A 1 196 ? -44.146 13.195 1.836 1.000 32.230 196 GLY AAA CA 1
ATOM 2397 C C . GLY A 1 196 ? -44.151 13.736 0.424 1.000 33.450 196 GLY AAA C 1
ATOM 2398 O O . GLY A 1 196 ? -44.032 12.962 -0.565 1.000 31.360 196 GLY AAA O 1
ATOM 2402 N N . ALA A 1 197 ? -44.258 15.050 0.296 1.000 30.450 197 ALA AAA N 1
ATOM 2403 C CA . ALA A 1 197 ? -44.130 15.714 -1.024 1.000 33.970 197 ALA AAA CA 1
ATOM 2404 C C . ALA A 1 197 ? -42.744 15.438 -1.597 1.000 32.600 197 ALA AAA C 1
ATOM 2405 O O . ALA A 1 197 ? -42.649 15.031 -2.775 1.000 31.930 197 ALA AAA O 1
ATOM 2412 N N . LEU A 1 198 ? -41.699 15.582 -0.791 1.000 31.720 198 LEU AAA N 1
ATOM 2413 C CA . LEU A 1 198 ? -40.320 15.307 -1.223 1.000 33.450 198 LEU AAA CA 1
ATOM 2414 C C . LEU A 1 198 ? -40.170 13.841 -1.670 1.000 33.970 198 LEU AAA C 1
ATOM 2415 O O . LEU A 1 198 ? -39.486 13.591 -2.677 1.000 35.380 198 LEU AAA O 1
ATOM 2431 N N . ASP A 1 199 ? -40.731 12.897 -0.931 1.000 30.440 199 ASP AAA N 1
ATOM 2432 C CA . ASP A 1 199 ? -40.678 11.449 -1.296 1.000 30.680 199 ASP AAA CA 1
ATOM 2433 C C . ASP A 1 199 ? -41.180 11.261 -2.735 1.000 30.020 199 ASP AAA C 1
ATOM 2434 O O . ASP A 1 199 ? -40.646 10.417 -3.450 1.000 32.180 199 ASP AAA O 1
ATOM 2443 N N . VAL A 1 200 ? -42.232 11.996 -3.120 1.000 29.720 200 VAL AAA N 1
ATOM 2444 C CA . VAL A 1 200 ? -42.912 11.777 -4.412 1.000 29.140 200 VAL AAA CA 1
ATOM 2445 C C . VAL A 1 200 ? -42.073 12.339 -5.574 1.000 30.770 200 VAL AAA C 1
ATOM 2446 O O . VAL A 1 200 ? -42.224 11.869 -6.713 1.000 30.200 200 VAL AAA O 1
ATOM 2459 N N . LEU A 1 201 ? -41.146 13.263 -5.317 1.000 29.510 201 LEU AAA N 1
ATOM 2460 C CA . LEU A 1 201 ? -40.236 13.764 -6.378 1.000 31.780 201 LEU AAA CA 1
ATOM 2461 C C . LEU A 1 201 ? -39.282 12.654 -6.870 1.000 33.350 201 LEU AAA C 1
ATOM 2462 O O . LEU A 1 201 ? -38.936 12.613 -8.067 1.000 31.830 201 LEU AAA O 1
ATOM 2478 N N . THR A 1 202 ? -38.909 11.713 -5.996 1.000 31.430 202 THR AAA N 1
ATOM 2479 C CA . THR A 1 202 ? -37.866 10.711 -6.303 1.000 30.680 202 THR AAA CA 1
ATOM 2480 C C . THR A 1 202 ? -38.275 9.832 -7.494 1.000 30.920 202 THR AAA C 1
ATOM 2481 O O . THR A 1 202 ? -37.465 9.623 -8.410 1.000 32.190 202 THR AAA O 1
ATOM 2492 N N . PRO A 1 203 ? -39.435 9.117 -7.499 1.000 28.450 203 PRO AAA N 1
ATOM 2493 C CA . PRO A 1 203 ? -39.702 8.203 -8.604 1.000 29.770 203 PRO AAA CA 1
ATOM 2494 C C . PRO A 1 203 ? -39.809 8.904 -9.959 1.000 32.100 203 PRO AAA C 1
ATOM 2495 O O . PRO A 1 203 ? -39.377 8.379 -10.978 1.000 29.920 203 PRO AAA O 1
ATOM 2506 N N . ALA A 1 204 ? -40.524 10.020 -9.980 1.000 34.840 204 ALA AAA N 1
ATOM 2507 C CA . ALA A 1 204 ? -40.724 10.815 -11.212 1.000 36.800 204 ALA AAA CA 1
ATOM 2508 C C . ALA A 1 204 ? -39.352 11.195 -11.817 1.000 32.580 204 ALA AAA C 1
ATOM 2509 O O . ALA A 1 204 ? -39.153 10.995 -13.022 1.000 31.570 204 ALA AAA O 1
ATOM 2516 N N . LEU A 1 205 ? -38.411 11.688 -11.013 1.000 34.890 205 LEU AAA N 1
ATOM 2517 C CA . LEU A 1 205 ? -37.059 12.058 -11.486 1.000 33.410 205 LEU AAA CA 1
ATOM 2518 C C . LEU A 1 205 ? -36.218 10.830 -11.852 1.000 33.710 205 LEU AAA C 1
ATOM 2519 O O . LEU A 1 205 ? -35.535 10.892 -12.873 1.000 31.310 205 LEU AAA O 1
ATOM 2535 N N . ALA A 1 206 ? -36.238 9.760 -11.063 1.000 30.040 206 ALA AAA N 1
ATOM 2536 C CA . ALA A 1 206 ? -35.558 8.493 -11.433 1.000 32.930 206 ALA AAA CA 1
ATOM 2537 C C . ALA A 1 206 ? -35.982 8.079 -12.851 1.000 32.190 206 ALA AAA C 1
ATOM 2538 O O . ALA A 1 206 ? -35.141 7.696 -13.675 1.000 32.220 206 ALA AAA O 1
ATOM 2545 N N . LYS A 1 207 ? -37.275 8.121 -13.138 1.000 29.600 207 LYS AAA N 1
ATOM 2546 C CA . LYS A 1 207 ? -37.776 7.713 -14.472 1.000 33.640 207 LYS AAA CA 1
ATOM 2547 C C . LYS A 1 207 ? -37.180 8.669 -15.528 1.000 34.790 207 LYS AAA C 1
ATOM 2548 O O . LYS A 1 207 ? -36.668 8.228 -16.584 1.000 32.990 207 LYS AAA O 1
ATOM 2567 N N . GLN A 1 208 ? -37.287 9.961 -15.298 1.000 31.320 208 GLN AAA N 1
ATOM 2568 C CA . GLN A 1 208 ? -36.886 10.986 -16.292 1.000 30.890 208 GLN AAA CA 1
ATOM 2569 C C . GLN A 1 208 ? -35.388 10.924 -16.557 1.000 35.070 208 GLN AAA C 1
ATOM 2570 O O . GLN A 1 208 ? -35.010 11.152 -17.728 1.000 33.490 208 GLN AAA O 1
ATOM 2584 N N . LEU A 1 209 ? -34.562 10.611 -15.558 1.000 31.770 209 LEU AAA N 1
ATOM 2585 C CA . LEU A 1 209 ? -33.092 10.789 -15.665 1.000 32.350 209 LEU AAA CA 1
ATOM 2586 C C . LEU A 1 209 ? -32.377 9.456 -15.899 1.000 33.530 209 LEU AAA C 1
ATOM 2587 O O . LEU A 1 209 ? -31.172 9.482 -16.171 1.000 33.280 209 LEU AAA O 1
ATOM 2603 N N . GLY A 1 210 ? -33.110 8.351 -15.828 1.000 32.880 210 GLY AAA N 1
ATOM 2604 C CA . GLY A 1 210 ? -32.565 7.019 -16.118 1.000 33.410 210 GLY AAA CA 1
ATOM 2605 C C . GLY A 1 210 ? -31.772 6.956 -17.413 1.000 31.940 210 GLY AAA C 1
ATOM 2606 O O . GLY A 1 210 ? -30.714 6.346 -17.420 1.000 31.530 210 GLY AAA O 1
ATOM 2610 N N . PRO A 1 211 ? -32.264 7.501 -18.547 1.000 32.310 211 PRO AAA N 1
ATOM 2611 C CA . PRO A 1 211 ? -31.544 7.374 -19.813 1.000 32.410 211 PRO AAA CA 1
ATOM 2612 C C . PRO A 1 211 ? -30.126 7.950 -19.768 1.000 32.470 211 PRO AAA C 1
ATOM 2613 O O . PRO A 1 211 ? -29.306 7.533 -20.592 1.000 34.330 211 PRO AAA O 1
ATOM 2624 N N . ARG A 1 212 ? -29.821 8.827 -18.810 1.000 31.100 212 ARG AAA N 1
ATOM 2625 C CA . ARG A 1 212 ? -28.445 9.365 -18.676 1.000 29.900 212 ARG AAA CA 1
ATOM 2626 C C . ARG A 1 212 ? -27.689 8.683 -17.524 1.000 30.580 212 ARG AAA C 1
ATOM 2627 O O . ARG A 1 212 ? -26.590 9.153 -17.156 1.000 33.570 212 ARG AAA O 1
ATOM 2648 N N . GLY A 1 213 ? -28.169 7.542 -17.019 1.000 29.720 213 GLY AAA N 1
ATOM 2649 C CA . GLY A 1 213 ? -27.446 6.796 -15.976 1.000 30.930 213 GLY AAA CA 1
ATOM 2650 C C . GLY A 1 213 ? -27.518 7.444 -14.590 1.000 32.520 213 GLY AAA C 1
ATOM 2651 O O . GLY A 1 213 ? -26.845 6.997 -13.704 1.000 35.350 213 GLY AAA O 1
ATOM 2655 N N . ILE A 1 214 ? -28.297 8.505 -14.416 1.000 31.600 214 ILE AAA N 1
ATOM 2656 C CA . ILE A 1 214 ? -28.476 9.183 -13.103 1.000 32.980 214 ILE AAA CA 1
ATOM 2657 C C . ILE A 1 214 ? -29.479 8.367 -12.280 1.000 31.890 214 ILE AAA C 1
ATOM 2658 O O . ILE A 1 214 ? -30.514 7.965 -12.813 1.000 31.940 214 ILE AAA O 1
ATOM 2674 N N . THR A 1 215 ? -29.164 8.144 -11.019 1.000 31.210 215 THR AAA N 1
ATOM 2675 C CA . THR A 1 215 ? -30.120 7.542 -10.064 1.000 29.900 215 THR AAA CA 1
ATOM 2676 C C . THR A 1 215 ? -30.655 8.629 -9.151 1.000 30.730 215 THR AAA C 1
ATOM 2677 O O . THR A 1 215 ? -29.959 9.649 -8.851 1.000 30.310 215 THR AAA O 1
ATOM 2688 N N . VAL A 1 216 ? -31.904 8.453 -8.751 1.000 30.430 216 VAL AAA N 1
ATOM 2689 C CA . VAL A 1 216 ? -32.594 9.333 -7.790 1.000 28.600 216 VAL AAA CA 1
ATOM 2690 C C . VAL A 1 216 ? -33.184 8.431 -6.695 1.000 31.360 216 VAL AAA C 1
ATOM 2691 O O . VAL A 1 216 ? -34.009 7.567 -7.000 1.000 30.150 216 VAL AAA O 1
ATOM 2704 N N . ASN A 1 217 ? -32.850 8.737 -5.458 1.000 29.020 217 ASN AAA N 1
ATOM 2705 C CA . ASN A 1 217 ? -33.297 7.926 -4.305 1.000 32.060 217 ASN AAA CA 1
ATOM 2706 C C . ASN A 1 217 ? -33.514 8.802 -3.098 1.000 33.540 217 ASN AAA C 1
ATOM 2707 O O . ASN A 1 217 ? -32.883 9.886 -3.001 1.000 31.460 217 ASN AAA O 1
ATOM 2718 N N . THR A 1 218 ? -34.425 8.326 -2.243 1.000 31.020 218 THR AAA N 1
ATOM 2719 C CA . THR A 1 218 ? -34.716 8.899 -0.912 1.000 29.680 218 THR AAA CA 1
ATOM 2720 C C . THR A 1 218 ? -34.088 7.998 0.140 1.000 32.810 218 THR AAA C 1
ATOM 2721 O O . THR A 1 218 ? -34.254 6.714 0.056 1.000 33.160 218 THR AAA O 1
ATOM 2732 N N . VAL A 1 219 ? -33.396 8.623 1.090 1.000 34.250 219 VAL AAA N 1
ATOM 2733 C CA . VAL A 1 219 ? -32.906 7.953 2.330 1.000 31.030 219 VAL AAA CA 1
ATOM 2734 C C . VAL A 1 219 ? -33.701 8.554 3.480 1.000 34.600 219 VAL AAA C 1
ATOM 2735 O O . VAL A 1 219 ? -33.711 9.786 3.623 1.000 32.200 219 VAL AAA O 1
ATOM 2748 N N . ALA A 1 220 ? -34.370 7.730 4.286 1.000 31.670 220 ALA AAA N 1
ATOM 2749 C CA . ALA A 1 220 ? -35.300 8.191 5.343 1.000 31.680 220 ALA AAA CA 1
ATOM 2750 C C . ALA A 1 220 ? -34.702 7.861 6.698 1.000 35.310 220 ALA AAA C 1
ATOM 2751 O O . ALA A 1 220 ? -34.672 6.695 7.071 1.000 33.020 220 ALA AAA O 1
ATOM 2758 N N . PRO A 1 221 ? -34.151 8.840 7.444 1.000 34.560 221 PRO AAA N 1
ATOM 2759 C CA . PRO A 1 221 ? -33.629 8.557 8.781 1.000 34.210 221 PRO AAA CA 1
ATOM 2760 C C . PRO A 1 221 ? -34.751 8.295 9.787 1.000 33.260 221 PRO AAA C 1
ATOM 2761 O O . PRO A 1 221 ? -35.908 8.728 9.614 1.000 31.450 221 PRO AAA O 1
ATOM 2772 N N . GLY A 1 222 ? -34.381 7.601 10.857 1.000 33.200 222 GLY AAA N 1
ATOM 2773 C CA . GLY A 1 222 ? -35.269 7.448 12.014 1.000 37.620 222 GLY AAA CA 1
ATOM 2774 C C . GLY A 1 222 ? -34.908 8.490 13.067 1.000 38.180 222 GLY AAA C 1
ATOM 2775 O O . GLY A 1 222 ? -34.444 9.597 12.710 1.000 39.830 222 GLY AAA O 1
ATOM 2779 N N . PHE A 1 223 ? -35.034 8.128 14.331 1.000 34.450 223 PHE AAA N 1
ATOM 2780 C CA . PHE A 1 223 ? -34.646 9.026 15.451 1.000 35.620 223 PHE AAA CA 1
ATOM 2781 C C . PHE A 1 223 ? -33.135 9.021 15.544 1.000 36.850 223 PHE AAA C 1
ATOM 2782 O O . PHE A 1 223 ? -32.523 7.947 15.800 1.000 35.530 223 PHE AAA O 1
ATOM 2799 N N . THR A 1 224 ? -32.528 10.163 15.225 1.000 34.760 224 THR AAA N 1
ATOM 2800 C CA . THR A 1 224 ? -31.076 10.250 14.995 1.000 35.240 224 THR AAA CA 1
ATOM 2801 C C . THR A 1 224 ? -30.495 11.328 15.926 1.000 37.500 224 THR AAA C 1
ATOM 2802 O O . THR A 1 224 ? -30.960 12.481 15.896 1.000 39.150 224 THR AAA O 1
ATOM 2813 N N . GLU A 1 225 ? -29.483 10.954 16.690 1.000 39.430 225 GLU AAA N 1
ATOM 2814 C CA . GLU A 1 225 ? -28.875 11.844 17.711 1.000 47.120 225 GLU AAA CA 1
ATOM 2815 C C . GLU A 1 225 ? -27.810 12.736 17.065 1.000 48.050 225 GLU AAA C 1
ATOM 2816 O O . GLU A 1 225 ? -26.755 12.224 16.714 1.000 58.220 225 GLU AAA O 1
ATOM 2828 N N . THR A 1 226 ? -28.080 14.031 16.985 1.000 51.460 226 THR AAA N 1
ATOM 2829 C CA . THR A 1 226 ? -27.183 15.073 16.411 1.000 54.570 226 THR AAA CA 1
ATOM 2830 C C . THR A 1 226 ? -26.490 15.845 17.541 1.000 56.830 226 THR AAA C 1
ATOM 2831 O O . THR A 1 226 ? -26.728 15.496 18.700 1.000 54.560 226 THR AAA O 1
ATOM 2842 N N . GLU A 1 227 ? -25.662 16.840 17.193 1.000 59.430 227 GLU AAA N 1
ATOM 2843 C CA . GLU A 1 227 ? -25.090 17.869 18.117 1.000 63.110 227 GLU AAA CA 1
ATOM 2844 C C . GLU A 1 227 ? -26.211 18.726 18.738 1.000 63.710 227 GLU AAA C 1
ATOM 2845 O O . GLU A 1 227 ? -26.006 19.175 19.873 1.000 68.810 227 GLU AAA O 1
ATOM 2857 N N . ILE A 1 228 ? -27.301 19.004 18.007 1.000 69.120 228 ILE AAA N 1
ATOM 2858 C CA . ILE A 1 228 ? -28.526 19.714 18.503 1.000 71.910 228 ILE AAA CA 1
ATOM 2859 C C . ILE A 1 228 ? -29.578 18.669 18.898 1.000 79.490 228 ILE AAA C 1
ATOM 2860 O O . ILE A 1 228 ? -30.312 18.923 19.879 1.000 73.220 228 ILE AAA O 1
ATOM 2865 N N . LEU A 1 232 ? -33.556 15.318 23.113 1.000 76.770 232 LEU AAA N 1
ATOM 2866 C CA . LEU A 1 232 ? -32.699 14.125 23.340 1.000 68.370 232 LEU AAA CA 1
ATOM 2867 C C . LEU A 1 232 ? -31.796 14.359 24.554 1.000 76.650 232 LEU AAA C 1
ATOM 2868 O O . LEU A 1 232 ? -30.937 13.469 24.830 1.000 69.940 232 LEU AAA O 1
ATOM 2884 N N . SER A 1 233 ? -31.995 15.497 25.245 1.000 72.250 233 SER AAA N 1
ATOM 2885 C CA . SER A 1 233 ? -31.526 15.777 26.630 1.000 74.690 233 SER AAA CA 1
ATOM 2886 C C . SER A 1 233 ? -32.371 15.006 27.661 1.000 73.720 233 SER AAA C 1
ATOM 2887 O O . SER A 1 233 ? -31.765 14.535 28.632 1.000 72.730 233 SER AAA O 1
ATOM 2893 N N . ASN A 1 234 ? -33.702 14.883 27.496 1.000 64.440 234 ASN AAA N 1
ATOM 2894 C CA . ASN A 1 234 ? -34.541 14.100 28.450 1.000 67.780 234 ASN AAA CA 1
ATOM 2895 C C . ASN A 1 234 ? -34.107 12.639 28.340 1.000 70.210 234 ASN AAA C 1
ATOM 2896 O O . ASN A 1 234 ? -34.098 12.057 27.250 1.000 53.790 234 ASN AAA O 1
ATOM 2902 N N . PRO A 1 235 ? -33.636 12.025 29.447 1.000 69.390 235 PRO AAA N 1
ATOM 2903 C CA . PRO A 1 235 ? -33.302 10.602 29.433 1.000 65.540 235 PRO AAA CA 1
ATOM 2904 C C . PRO A 1 235 ? -34.539 9.762 29.096 1.000 58.440 235 PRO AAA C 1
ATOM 2905 O O . PRO A 1 235 ? -34.350 8.703 28.517 1.000 52.460 235 PRO AAA O 1
ATOM 2916 N N . GLU A 1 236 ? -35.735 10.265 29.429 1.000 50.030 236 GLU AAA N 1
ATOM 2917 C CA . GLU A 1 236 ? -37.035 9.589 29.194 1.000 58.190 236 GLU AAA CA 1
ATOM 2918 C C . GLU A 1 236 ? -37.360 9.596 27.694 1.000 54.940 236 GLU AAA C 1
ATOM 2919 O O . GLU A 1 236 ? -37.880 8.585 27.206 1.000 47.180 236 GLU AAA O 1
ATOM 2931 N N . ILE A 1 237 ? -37.098 10.690 26.984 1.000 51.270 237 ILE AAA N 1
ATOM 2932 C CA . ILE A 1 237 ? -37.423 10.745 25.531 1.000 51.490 237 ILE AAA CA 1
ATOM 2933 C C . ILE A 1 237 ? -36.404 9.856 24.824 1.000 47.090 237 ILE AAA C 1
ATOM 2934 O O . ILE A 1 237 ? -36.785 9.111 23.914 1.000 47.370 237 ILE AAA O 1
ATOM 2950 N N . ARG A 1 238 ? -35.161 9.957 25.273 1.000 41.400 238 ARG AAA N 1
ATOM 2951 C CA . ARG A 1 238 ? -34.021 9.161 24.790 1.000 48.840 238 ARG AAA CA 1
ATOM 2952 C C . ARG A 1 238 ? -34.354 7.656 24.884 1.000 48.100 238 ARG AAA C 1
ATOM 2953 O O . ARG A 1 238 ? -34.144 6.929 23.898 1.000 39.510 238 ARG AAA O 1
ATOM 2974 N N . LYS A 1 239 ? -34.868 7.202 26.020 1.000 43.440 239 LYS AAA N 1
ATOM 2975 C CA . LYS A 1 239 ? -35.279 5.786 26.225 1.000 48.060 239 LYS AAA CA 1
ATOM 2976 C C . LYS A 1 239 ? -36.423 5.425 25.275 1.000 42.860 239 LYS AAA C 1
ATOM 2977 O O . LYS A 1 239 ? -36.334 4.387 24.629 1.000 43.040 239 LYS AAA O 1
ATOM 2996 N N . ALA A 1 240 ? -37.487 6.214 25.191 1.000 43.800 240 ALA AAA N 1
ATOM 2997 C CA . ALA A 1 240 ? -38.636 5.890 24.313 1.000 43.410 240 ALA AAA CA 1
ATOM 2998 C C . ALA A 1 240 ? -38.202 5.798 22.838 1.000 41.400 240 ALA AAA C 1
ATOM 2999 O O . ALA A 1 240 ? -38.664 4.868 22.138 1.000 43.180 240 ALA AAA O 1
ATOM 3006 N N . LEU A 1 241 ? -37.365 6.720 22.364 1.000 41.780 241 LEU AAA N 1
ATOM 3007 C CA . LEU A 1 241 ? -36.953 6.759 20.930 1.000 41.840 241 LEU AAA CA 1
ATOM 3008 C C . LEU A 1 241 ? -35.972 5.614 20.631 1.000 39.880 241 LEU AAA C 1
ATOM 3009 O O . LEU A 1 241 ? -36.052 5.045 19.542 1.000 39.030 241 LEU AAA O 1
ATOM 3025 N N . SER A 1 242 ? -35.038 5.346 21.534 1.000 38.820 242 SER AAA N 1
ATOM 3026 C CA . SER A 1 242 ? -34.131 4.166 21.488 1.000 41.010 242 SER AAA CA 1
ATOM 3027 C C . SER A 1 242 ? -34.949 2.875 21.309 1.000 48.990 242 SER AAA C 1
ATOM 3028 O O . SER A 1 242 ? -34.579 2.045 20.450 1.000 45.010 242 SER AAA O 1
ATOM 3036 N N . SER A 1 243 ? -36.024 2.712 22.085 1.000 44.150 243 SER AAA N 1
ATOM 3037 C CA . SER A 1 243 ? -36.821 1.457 22.149 1.000 45.240 243 SER AAA CA 1
ATOM 3038 C C . SER A 1 243 ? -37.653 1.294 20.871 1.000 42.220 243 SER AAA C 1
ATOM 3039 O O . SER A 1 243 ? -38.112 0.196 20.614 1.000 46.960 243 SER AAA O 1
ATOM 3047 N N . ALA A 1 244 ? -37.858 2.357 20.094 1.000 43.220 244 ALA AAA N 1
ATOM 3048 C CA . ALA A 1 244 ? -38.544 2.290 18.793 1.000 38.880 244 ALA AAA CA 1
ATOM 3049 C C . ALA A 1 244 ? -37.710 1.478 17.783 1.000 41.240 244 ALA AAA C 1
ATOM 3050 O O . ALA A 1 244 ? -38.311 1.005 16.820 1.000 41.370 244 ALA AAA O 1
ATOM 3057 N N . SER A 1 245 ? -36.376 1.431 17.932 1.000 36.280 245 SER AAA N 1
ATOM 3058 C CA . SER A 1 245 ? -35.489 0.666 17.024 1.000 36.170 245 SER AAA CA 1
ATOM 3059 C C . SER A 1 245 ? -35.432 -0.804 17.474 1.000 35.580 245 SER AAA C 1
ATOM 3060 O O . SER A 1 245 ? -35.324 -1.040 18.674 1.000 35.630 245 SER AAA O 1
ATOM 3068 N N . VAL A 1 246 ? -35.398 -1.748 16.534 1.000 33.230 246 VAL AAA N 1
ATOM 3069 C CA . VAL A 1 246 ? -35.250 -3.186 16.899 1.000 36.220 246 VAL AAA CA 1
ATOM 3070 C C . VAL A 1 246 ? -33.865 -3.375 17.527 1.000 35.400 246 VAL AAA C 1
ATOM 3071 O O . VAL A 1 246 ? -33.677 -4.406 18.205 1.000 37.210 246 VAL AAA O 1
ATOM 3084 N N . PHE A 1 247 ? -32.947 -2.400 17.392 1.000 33.090 247 PHE AAA N 1
ATOM 3085 C CA . PHE A 1 247 ? -31.585 -2.488 17.969 1.000 33.040 247 PHE AAA CA 1
ATOM 3086 C C . PHE A 1 247 ? -31.511 -1.811 19.356 1.000 32.680 247 PHE AAA C 1
ATOM 3087 O O . PHE A 1 247 ? -30.424 -1.795 19.921 1.000 36.290 247 PHE AAA O 1
ATOM 3104 N N . GLY A 1 248 ? -32.567 -1.180 19.846 1.000 35.310 248 GLY AAA N 1
ATOM 3105 C CA . GLY A 1 248 ? -32.567 -0.544 21.185 1.000 35.210 248 GLY AAA CA 1
ATOM 3106 C C . GLY A 1 248 ? -31.551 0.599 21.314 1.000 36.710 248 GLY AAA C 1
ATOM 3107 O O . GLY A 1 248 ? -30.982 0.787 22.378 1.000 37.350 248 GLY AAA O 1
ATOM 3111 N N . ARG A 1 249 ? -31.318 1.366 20.256 1.000 36.240 249 ARG AAA N 1
ATOM 3112 C CA . ARG A 1 249 ? -30.476 2.586 20.295 1.000 33.370 249 ARG AAA CA 1
ATOM 3113 C C . ARG A 1 249 ? -31.044 3.627 19.329 1.000 35.700 249 ARG AAA C 1
ATOM 3114 O O . ARG A 1 249 ? -31.839 3.281 18.450 1.000 33.570 249 ARG AAA O 1
ATOM 3135 N N . LEU A 1 250 ? -30.660 4.887 19.566 1.000 38.420 250 LEU AAA N 1
ATOM 3136 C CA . LEU A 1 250 ? -30.836 6.006 18.619 1.000 38.310 250 LEU AAA CA 1
ATOM 3137 C C . LEU A 1 250 ? -29.896 5.791 17.437 1.000 36.030 250 LEU AAA C 1
ATOM 3138 O O . LEU A 1 250 ? -28.791 5.178 17.596 1.000 33.320 250 LEU AAA O 1
ATOM 3154 N N . GLY A 1 251 ? -30.315 6.293 16.280 1.000 36.020 251 GLY AAA N 1
ATOM 3155 C CA . GLY A 1 251 ? -29.407 6.439 15.139 1.000 34.380 251 GLY AAA CA 1
ATOM 3156 C C . GLY A 1 251 ? -28.315 7.440 15.458 1.000 35.880 251 GLY AAA C 1
ATOM 3157 O O . GLY A 1 251 ? -28.512 8.289 16.318 1.000 37.200 251 GLY AAA O 1
ATOM 3161 N N . ALA A 1 252 ? -27.181 7.303 14.790 1.000 34.600 252 ALA AAA N 1
ATOM 3162 C CA . ALA A 1 252 ? -26.058 8.257 14.762 1.000 38.640 252 ALA AAA CA 1
ATOM 3163 C C . ALA A 1 252 ? -25.985 8.830 13.348 1.000 39.010 252 ALA AAA C 1
ATOM 3164 O O . ALA A 1 252 ? -26.421 8.183 12.379 1.000 35.380 252 ALA AAA O 1
ATOM 3171 N N . PRO A 1 253 ? -25.499 10.078 13.181 1.000 39.600 253 PRO AAA N 1
ATOM 3172 C CA . PRO A 1 253 ? -25.303 10.631 11.837 1.000 39.060 253 PRO AAA CA 1
ATOM 3173 C C . PRO A 1 253 ? -24.609 9.639 10.901 1.000 38.140 253 PRO AAA C 1
ATOM 3174 O O . PRO A 1 253 ? -25.044 9.511 9.761 1.000 37.180 253 PRO AAA O 1
ATOM 3185 N N . ALA A 1 254 ? -23.588 8.942 11.412 1.000 36.980 254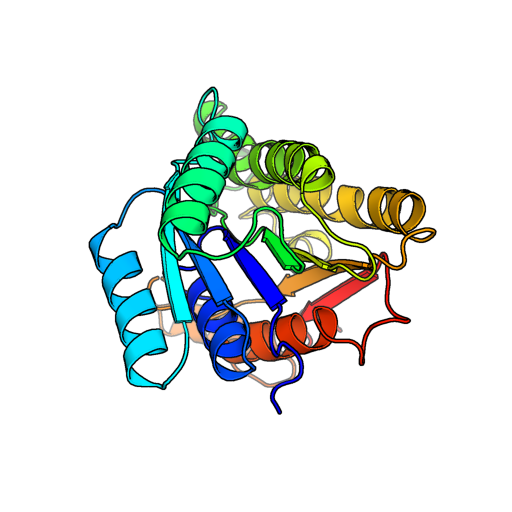 ALA AAA N 1
ATOM 3186 C CA . ALA A 1 254 ? -22.758 7.989 10.655 1.000 40.480 254 ALA AAA CA 1
ATOM 3187 C C . ALA A 1 254 ? -23.623 6.868 10.070 1.000 39.500 254 ALA AAA C 1
ATOM 3188 O O . ALA A 1 254 ? -23.275 6.424 8.976 1.000 35.570 254 ALA AAA O 1
ATOM 3195 N N . ASP A 1 255 ? -24.662 6.405 10.776 1.000 36.110 255 ASP AAA N 1
ATOM 3196 C CA . ASP A 1 255 ? -25.562 5.329 10.275 1.000 36.160 255 ASP 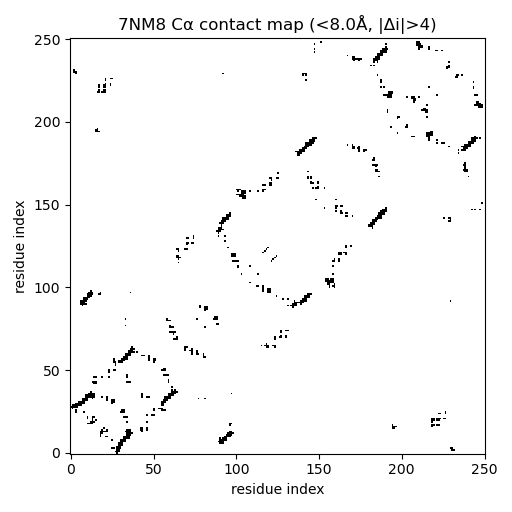AAA CA 1
ATOM 3197 C C . ASP A 1 255 ? -26.231 5.803 8.979 1.000 37.140 255 ASP AAA C 1
ATOM 3198 O O . ASP A 1 255 ? -26.414 4.996 8.058 1.000 38.000 255 ASP AAA O 1
ATOM 3207 N N . ILE A 1 256 ? -26.618 7.070 8.942 1.000 34.250 256 ILE AAA N 1
ATOM 3208 C CA . ILE A 1 256 ? -27.272 7.644 7.743 1.000 36.370 256 ILE AAA CA 1
ATOM 3209 C C . ILE A 1 256 ? -26.208 7.832 6.646 1.000 38.320 256 ILE AAA C 1
ATOM 3210 O O . ILE A 1 256 ? -26.449 7.455 5.468 1.000 34.190 256 ILE AAA O 1
ATOM 3226 N N . ALA A 1 257 ? -25.075 8.424 6.995 1.000 35.660 257 ALA AAA N 1
ATOM 3227 C CA . ALA A 1 257 ? -24.019 8.764 6.024 1.000 38.380 257 ALA AAA CA 1
ATOM 3228 C C . ALA A 1 257 ? -23.528 7.497 5.315 1.000 36.810 257 ALA AAA C 1
ATOM 3229 O O . ALA A 1 257 ? -23.247 7.547 4.087 1.000 33.510 257 ALA AAA O 1
ATOM 3236 N N . ASP A 1 258 ? -23.412 6.387 6.040 1.000 34.630 258 ASP AAA N 1
ATOM 3237 C CA . ASP A 1 258 ? -22.958 5.117 5.431 1.000 37.710 258 ASP AAA CA 1
ATOM 3238 C C . ASP A 1 258 ? -23.976 4.649 4.367 1.000 34.560 258 ASP AAA C 1
ATOM 3239 O O . ASP A 1 258 ? -23.526 4.128 3.321 1.000 38.330 258 ASP AAA O 1
ATOM 3248 N N . VAL A 1 259 ? -25.282 4.858 4.570 1.000 33.380 259 VAL AAA N 1
ATOM 3249 C CA . VAL A 1 259 ? -26.271 4.444 3.529 1.000 33.850 259 VAL AAA CA 1
ATOM 3250 C C . VAL A 1 259 ? -26.149 5.408 2.331 1.000 33.070 259 VAL AAA C 1
ATOM 3251 O O . VAL A 1 259 ? -26.158 4.950 1.169 1.000 31.370 259 VAL AAA O 1
ATOM 3264 N N . VAL A 1 260 ? -26.106 6.708 2.612 1.000 34.700 260 VAL AAA N 1
ATOM 3265 C CA . VAL A 1 260 ? -26.056 7.772 1.572 1.000 34.110 260 VAL AAA CA 1
ATOM 3266 C C . VAL A 1 260 ? -24.823 7.549 0.691 1.000 32.920 260 VAL AAA C 1
ATOM 3267 O O . VAL A 1 260 ? -24.938 7.604 -0.554 1.000 32.140 260 VAL AAA O 1
ATOM 3280 N N . SER A 1 261 ? -23.672 7.262 1.297 1.000 35.260 261 SER AAA N 1
ATOM 3281 C CA . SER A 1 261 ? -22.416 7.069 0.546 1.000 38.190 261 SER AAA CA 1
ATOM 3282 C C . SER A 1 261 ? -22.572 5.896 -0.417 1.000 37.580 261 SER AAA C 1
ATOM 3283 O O . SER A 1 261 ? -22.092 5.990 -1.572 1.000 35.680 261 SER AAA O 1
ATOM 3291 N N . PHE A 1 262 ? -23.189 4.810 0.044 1.000 35.290 262 PHE AAA N 1
ATOM 3292 C CA . PHE A 1 262 ? -23.463 3.632 -0.817 1.000 33.490 262 PHE AAA CA 1
ATOM 3293 C C . PHE A 1 262 ? -24.366 4.055 -1.985 1.000 32.120 262 PHE AAA C 1
ATOM 3294 O O . PHE A 1 262 ? -24.078 3.689 -3.117 1.000 32.850 262 PHE AAA O 1
ATOM 3311 N N . VAL A 1 263 ? -25.447 4.786 -1.693 1.000 31.970 263 VAL AAA N 1
ATOM 3312 C CA . VAL A 1 263 ? -26.457 5.160 -2.717 1.000 32.790 263 VAL AAA CA 1
ATOM 3313 C C . VAL A 1 263 ? -25.760 6.042 -3.764 1.000 30.640 263 VAL AAA C 1
ATOM 3314 O O . VAL A 1 263 ? -26.032 5.874 -4.966 1.000 31.260 263 VAL AAA O 1
ATOM 3327 N N . ALA A 1 264 ? -24.837 6.894 -3.315 1.000 33.830 264 ALA AAA N 1
ATOM 3328 C CA . ALA A 1 264 ? -24.072 7.854 -4.150 1.000 36.300 264 ALA AAA CA 1
ATOM 3329 C C . ALA A 1 264 ? -23.006 7.154 -5.005 1.000 38.550 264 ALA AAA C 1
ATOM 3330 O O . ALA A 1 264 ? -22.423 7.824 -5.847 1.000 37.370 264 ALA AAA O 1
ATOM 3337 N N . SER A 1 265 ? -22.712 5.881 -4.765 1.000 36.960 265 SER AAA N 1
ATOM 3338 C CA . SER A 1 265 ? -21.579 5.165 -5.366 1.000 38.560 265 SER AAA CA 1
ATOM 3339 C C . SER A 1 265 ? -22.067 4.379 -6.586 1.000 36.840 265 SER AAA C 1
ATOM 3340 O O . SER A 1 265 ? -23.275 4.144 -6.705 1.000 32.640 265 SER AAA O 1
ATOM 3348 N N . ASP A 1 266 ? -21.109 3.833 -7.335 1.000 36.840 266 ASP AAA N 1
ATOM 3349 C CA . ASP A 1 266 ? -21.321 2.956 -8.506 1.000 35.170 266 ASP AAA CA 1
ATOM 3350 C C . ASP A 1 266 ? -21.911 1.623 -8.059 1.000 33.400 266 ASP AAA C 1
ATOM 3351 O O . ASP A 1 266 ? -22.630 1.004 -8.865 1.000 38.750 266 ASP AAA O 1
ATOM 3360 N N . GLU A 1 267 ? -21.671 1.225 -6.809 1.000 34.700 267 GLU AAA N 1
ATOM 3361 C CA . GLU A 1 267 ? -22.226 -0.025 -6.248 1.000 37.990 267 GLU AAA CA 1
ATOM 3362 C C . GLU A 1 267 ? -23.762 0.039 -6.249 1.000 33.280 267 GLU AAA C 1
ATOM 3363 O O . GLU A 1 267 ? -24.399 -1.035 -6.268 1.000 37.670 267 GLU AAA O 1
ATOM 3375 N N . ALA A 1 268 ? -24.357 1.234 -6.236 1.000 34.890 268 ALA AAA N 1
ATOM 3376 C CA . ALA A 1 268 ? -25.838 1.363 -6.188 1.000 36.390 268 ALA AAA CA 1
ATOM 3377 C C . ALA A 1 268 ? -26.408 1.769 -7.562 1.000 34.520 268 ALA AAA C 1
ATOM 3378 O O . ALA A 1 268 ? -27.548 2.267 -7.613 1.000 32.650 268 ALA AAA O 1
ATOM 3385 N N . ARG A 1 269 ? -25.657 1.552 -8.642 1.000 32.100 269 ARG AAA N 1
ATOM 3386 C CA . ARG A 1 269 ? -26.046 1.966 -10.019 1.000 31.450 269 ARG AAA CA 1
ATOM 3387 C C . ARG A 1 269 ? -27.409 1.354 -10.382 1.000 34.780 269 ARG AAA C 1
ATOM 3388 O O . ARG A 1 269 ? -28.149 1.965 -11.177 1.000 33.600 269 ARG AAA O 1
ATOM 3409 N N . TRP A 1 270 ? -27.765 0.205 -9.797 1.000 31.770 270 TRP AAA N 1
ATOM 3410 C CA . TRP A 1 270 ? -28.991 -0.540 -10.181 1.000 29.620 270 TRP AAA CA 1
ATOM 3411 C C . TRP A 1 270 ? -30.153 -0.263 -9.225 1.000 32.340 270 TRP AAA C 1
ATOM 3412 O O . TRP A 1 270 ? -31.248 -0.859 -9.403 1.000 30.970 270 TRP AAA O 1
ATOM 3433 N N . VAL A 1 271 ? -29.962 0.652 -8.284 1.000 31.050 271 VAL AAA N 1
ATOM 3434 C CA . VAL A 1 271 ? -31.009 1.077 -7.323 1.000 31.720 271 VAL AAA CA 1
ATOM 3435 C C . VAL A 1 271 ? -31.451 2.490 -7.683 1.000 30.620 271 VAL AAA C 1
ATOM 3436 O O . VAL A 1 271 ? -30.681 3.418 -7.477 1.000 30.370 271 VAL AAA O 1
ATOM 3449 N N . THR A 1 272 ? -32.683 2.646 -8.141 1.000 31.890 272 THR AAA N 1
ATOM 3450 C CA . THR A 1 272 ? -33.186 3.991 -8.497 1.000 30.070 272 THR AAA CA 1
ATOM 3451 C C . THR A 1 272 ? -34.664 4.101 -8.161 1.000 29.400 272 THR AAA C 1
ATOM 3452 O O . THR A 1 272 ? -35.407 3.104 -8.260 1.000 32.560 272 THR AAA O 1
ATOM 3463 N N . GLY A 1 273 ? -35.089 5.314 -7.812 1.000 29.030 273 GLY AAA N 1
ATOM 3464 C CA . GLY A 1 273 ? -36.501 5.612 -7.533 1.000 27.960 273 GLY AAA CA 1
ATOM 3465 C C . GLY A 1 273 ? -36.960 5.082 -6.180 1.000 26.790 273 GLY AAA C 1
ATOM 3466 O O . GLY A 1 273 ? -38.157 5.101 -5.953 1.000 29.710 273 GLY AAA O 1
ATOM 3470 N N . GLN A 1 274 ? -36.049 4.697 -5.294 1.000 27.070 274 GLN AAA N 1
ATOM 3471 C CA . GLN A 1 274 ? -36.400 3.932 -4.085 1.000 30.550 274 GLN AAA CA 1
ATOM 3472 C C . GLN A 1 274 ? -36.416 4.835 -2.856 1.000 33.040 274 GLN AAA C 1
ATOM 3473 O O . GLN A 1 274 ? -35.802 5.915 -2.865 1.000 30.780 274 GLN AAA O 1
ATOM 3487 N N . TRP A 1 275 ? -37.035 4.321 -1.804 1.000 32.670 275 TRP AAA N 1
ATOM 3488 C CA . TRP A 1 275 ? -37.117 4.942 -0.466 1.000 33.660 275 TRP AAA CA 1
ATOM 3489 C C . TRP A 1 275 ? -36.420 3.992 0.513 1.000 34.400 275 TRP AAA C 1
ATOM 3490 O O . TRP A 1 275 ? -36.962 2.908 0.765 1.000 31.080 275 TRP AAA O 1
ATOM 3511 N N . ILE A 1 276 ? -35.197 4.326 0.904 1.000 32.810 276 ILE AAA N 1
ATOM 3512 C CA . ILE A 1 276 ? -34.294 3.447 1.694 1.000 32.720 276 ILE AAA CA 1
ATOM 3513 C C . ILE A 1 276 ? -34.478 3.803 3.171 1.000 35.130 276 ILE AAA C 1
ATOM 3514 O O . ILE A 1 276 ? -34.094 4.927 3.603 1.000 34.040 276 ILE AAA O 1
ATOM 3530 N N . ASP A 1 277 ? -35.044 2.861 3.923 1.000 33.220 277 ASP AAA N 1
ATOM 3531 C CA . ASP A 1 277 ? -35.242 2.968 5.393 1.000 30.340 277 ASP AAA CA 1
ATOM 3532 C C . ASP A 1 277 ? -33.873 2.954 6.085 1.000 35.790 277 ASP AAA C 1
ATOM 3533 O O . ASP A 1 277 ? -33.150 1.928 5.984 1.000 36.900 277 ASP AAA O 1
ATOM 3542 N N . ALA A 1 278 ? -33.508 4.049 6.751 1.000 35.710 278 ALA AAA N 1
ATOM 3543 C CA . ALA A 1 278 ? -32.274 4.146 7.567 1.000 36.990 278 ALA AAA CA 1
ATOM 3544 C C . ALA A 1 278 ? -32.673 4.494 9.002 1.000 36.080 278 ALA AAA C 1
ATOM 3545 O O . ALA A 1 278 ? -32.235 5.544 9.510 1.000 36.060 278 ALA AAA O 1
ATOM 3552 N N . THR A 1 279 ? -33.556 3.684 9.600 1.000 33.220 279 THR AAA N 1
ATOM 3553 C CA . THR A 1 279 ? -34.189 3.941 10.916 1.000 35.590 279 THR AAA CA 1
ATOM 3554 C C . THR A 1 279 ? -33.796 2.917 11.995 1.000 32.810 279 THR AAA C 1
ATOM 3555 O O . THR A 1 279 ? -34.302 3.051 13.130 1.000 33.210 279 THR AAA O 1
ATOM 3566 N N . GLY A 1 280 ? -32.960 1.930 11.667 1.000 30.870 280 GLY AAA N 1
ATOM 3567 C CA . GLY A 1 280 ? -32.713 0.793 12.571 1.000 29.890 280 GLY AAA CA 1
ATOM 3568 C C . GLY A 1 280 ? -34.003 0.047 12.886 1.000 31.480 280 GLY AAA C 1
ATOM 3569 O O . GLY A 1 280 ? -34.191 -0.340 14.034 1.000 32.550 280 GLY AAA O 1
ATOM 3573 N N . GLY A 1 281 ? -34.860 -0.130 11.884 1.000 31.610 281 GLY AAA N 1
ATOM 3574 C CA . GLY A 1 281 ? -36.023 -1.028 11.973 1.000 34.770 281 GLY AAA CA 1
ATOM 3575 C C . GLY A 1 281 ? -37.156 -0.397 12.736 1.000 38.600 281 GLY AAA C 1
ATOM 3576 O O . GLY A 1 281 ? -37.978 -1.127 13.269 1.000 35.500 281 GLY AAA O 1
ATOM 3580 N N . VAL A 1 282 ? -37.271 0.924 12.718 1.000 37.590 282 VAL AAA N 1
ATOM 3581 C CA . VAL A 1 282 ? -38.465 1.577 13.328 1.000 39.360 282 VAL AAA CA 1
ATOM 3582 C C . VAL A 1 282 ? -39.727 1.153 12.554 1.000 36.240 282 VAL AAA C 1
ATOM 3583 O O . VAL A 1 282 ? -39.728 1.194 11.292 1.000 39.230 282 VAL AAA O 1
ATOM 3596 N N . GLY A 1 283 ? -40.783 0.826 13.281 1.000 40.440 283 GLY AAA N 1
ATOM 3597 C CA . GLY A 1 283 ? -42.122 0.600 12.696 1.000 47.990 283 GLY AAA CA 1
ATOM 3598 C C . GLY A 1 283 ? -42.294 -0.776 12.062 1.000 47.230 283 GLY AAA C 1
ATOM 3599 O O . GLY A 1 283 ? -43.292 -0.965 11.331 1.000 47.070 283 GLY AAA O 1
ATOM 3603 N N . LEU A 1 284 ? -41.378 -1.719 12.309 1.000 43.960 284 LEU AAA N 1
ATOM 3604 C CA . LEU A 1 284 ? -41.439 -3.044 11.648 1.000 46.660 284 LEU AAA CA 1
ATOM 3605 C C . LEU A 1 284 ? -42.683 -3.813 12.127 1.000 45.870 284 LEU AAA C 1
ATOM 3606 O O . LEU A 1 284 ? -43.438 -4.312 11.263 1.000 46.580 284 LEU AAA O 1
ATOM 3622 N N . GLY A 1 285 ? -42.901 -3.870 13.435 1.000 42.480 285 GLY AAA N 1
ATOM 3623 C CA . GLY A 1 285 ? -44.062 -4.541 14.057 1.000 49.130 285 GLY AAA CA 1
ATOM 3624 C C . GLY A 1 285 ? -44.643 -3.688 15.179 1.000 54.220 285 GLY AAA C 1
ATOM 3625 O O . GLY A 1 285 ? -45.580 -4.146 15.830 1.000 60.860 285 GLY AAA O 1
#

Secondary structure (P-SEA, 3-state):
ccccccbbbbbcccccaaaaaaaaaaaaacccccccccccaaaaaaaaaaaaaacccbbbbbbbccccaaaaaaaaaaaaaaaaacccccccbbbcccccccccccccccaaaaaaaaaaccaaaaaaaaaacccccccbbbbbbcccccccccccaaaaaaaaaaaaaaaaaaaaaaccccbbbbbbbbccccccccccaaaaaaaaacccccccccaaaaaaaaaaaacccccccccbbbbcccccccc

Foldseek 3Di:
DLLLAPFEEEQACLLWFLNLLLQQLSQLSHYAYENEDEDDPPSNVVSQVVSVVSPGHYDYFYFHFLDPCRLVSRQVSCQVRVVVVVDDFAGFEYEAEDADFDQAAPVGDDPVNLSSRLRRLAVNLVSNVVVNVVGHAQLGEYEYEAAPCLVPPDRRGVSSSVSSVNVLVVFQVVQVVRVVRLYAGEYEHEYQEDIPVCVPVVVQQVSLVLAPNSHHHYSNLRSVVSSCCRGPVVSVPHSYYHYSYNCGPVD

Nearest PDB structures (foldseek):
  7nm8-assembly1_AAA  TM=1.004E+00  e=8.673E-55  Streptomyces albus
  3icc-assembly1_A  TM=9.738E-01  e=1.689E-34  Bacillus anthracis str. 'Ames Ancestor'
  4osp-assembly1_C  TM=9.828E-01  e=6.141E-34  Streptomyces fradiae
  6yq3-assembly1_AAA  TM=9.714E-01  e=1.004E-33  Streptomyces sp. QL37
  4osp-assembly1_D  TM=9.799E-01  e=8.634E-33  Streptomyces fradiae

Sequence (251 aa):
TQRHQGRTALVTGGSRGIGRAISRRLAAEGALVAVHYGHDHAAAERTVKEIETDGGRAFPVHAELGVEGDAATLWAAFDEALSGTGSGPGLDILVNNAGITLPRPIAAVTEAEYDRVFAVNTRAPFFIVQRSLERLRDGGRIISISSAATQTAYYPAIVAYSMSKGALDVLTPALAKQLGPRGITVNTVAPGFTETEILSNPEIRKALSSASVFGRLGAPADIADVVSFVASDEARWVTGQWIDATGGVGLG

Radius of gyration: 17.26 Å; Cα contacts (8 Å, |Δi|>4): 539; chains: 1; bounding box: 48×39×49 Å

Solvent-accessible surface area: 11612 Å² total; per-residue (Å²): 113,99,55,0,54,78,95,11,0,0,0,1,18,0,8,122,6,27,0,61,17,0,0,93,78,0,5,73,4,27,2,26,0,0,0,2,16,17,122,60,113,56,7,0,60,150,2,13,53,47,4,98,119,106,73,21,52,7,21,66,2,79,0,64,12,16,58,104,45,4,3,39,71,0,2,61,28,0,50,126,27,0,75,69,63,73,46,52,112,5,0,18,1,0,0,4,20,19,42,62,101,13,92,120,62,143,108,41,36,68,139,76,59,80,87,83,1,41,19,8,1,25,121,0,5,95,70,0,4,86,84,0,62,132,47,7,95,102,44,0,14,2,0,3,6,3,13,13,13,33,123,64,100,86,96,43,25,45,3,29,15,98,0,9,22,46,5,20,110,31,2,70,66,16,7,170,118,12,36,122,101,43,2,4,2,0,0,0,0,11,19,59,20,58,47,104,109,73,104,36,90,118,91,84,127,61,34,22,87,38,10,94,147,52,124,16,19,39,28,58,50,2,2,73,39,0,0,78,1,5,3,82,101,0,136,235,46,54,18,85,76,50,74,14,11,30,16,19,52,140,122